Protein AF-A0A177EFK6-F1 (afdb_monomer_lite)

Radius of gyration: 23.45 Å; chains: 1; bounding box: 70×38×67 Å

Organism: NCBI:txid1805483

Structure (mmCIF, N/CA/C/O backbone):
data_AF-A0A177EFK6-F1
#
_entry.id   AF-A0A177EFK6-F1
#
loop_
_atom_site.group_PDB
_atom_site.id
_atom_site.type_symbol
_atom_site.label_atom_id
_atom_site.label_alt_id
_atom_site.label_comp_id
_atom_site.label_asym_id
_atom_site.label_entity_id
_atom_site.label_seq_id
_atom_site.pdbx_PDB_ins_code
_atom_site.Cartn_x
_atom_site.Cartn_y
_atom_site.Cartn_z
_atom_site.occupancy
_atom_site.B_iso_or_equiv
_atom_site.auth_seq_id
_atom_site.auth_comp_id
_atom_site.auth_asym_id
_atom_site.auth_atom_id
_atom_site.pdbx_PDB_model_num
ATOM 1 N N . ASP A 1 1 ? -13.897 -16.998 7.569 1.00 88.19 1 ASP A N 1
ATOM 2 C CA . ASP A 1 1 ? -15.107 -16.294 8.033 1.00 88.19 1 ASP A CA 1
ATOM 3 C C . ASP A 1 1 ? -14.886 -14.797 7.981 1.00 88.19 1 ASP A C 1
ATOM 5 O O . ASP A 1 1 ? -14.016 -14.296 8.686 1.00 88.19 1 ASP A O 1
ATOM 9 N N . THR A 1 2 ? -15.620 -14.110 7.111 1.00 96.88 2 THR A N 1
ATOM 10 C CA . THR A 1 2 ? -15.554 -12.651 6.955 1.00 96.88 2 THR A CA 1
ATOM 11 C C . THR A 1 2 ? -16.879 -12.061 7.411 1.00 96.88 2 THR A C 1
ATOM 13 O O . THR A 1 2 ? -17.933 -12.500 6.949 1.00 96.88 2 THR A O 1
ATOM 16 N N . LEU A 1 3 ? -16.826 -11.094 8.325 1.00 96.69 3 LEU A N 1
ATOM 17 C CA . LEU A 1 3 ? -17.977 -10.299 8.735 1.00 96.69 3 LEU A CA 1
ATOM 18 C C . LEU A 1 3 ? -17.932 -8.967 7.987 1.00 96.69 3 LEU A C 1
ATOM 20 O O . LEU A 1 3 ? -16.927 -8.271 8.050 1.00 96.69 3 LEU A O 1
ATOM 24 N N . ILE A 1 4 ? -19.017 -8.616 7.302 1.00 96.56 4 ILE A N 1
ATOM 25 C CA . ILE A 1 4 ? -19.117 -7.363 6.549 1.00 96.56 4 ILE A CA 1
ATOM 26 C C . ILE A 1 4 ? -20.216 -6.516 7.182 1.00 96.56 4 ILE A C 1
ATOM 28 O O . ILE A 1 4 ? -21.369 -6.951 7.263 1.00 96.56 4 ILE A O 1
ATOM 32 N N . ILE A 1 5 ? -19.867 -5.306 7.608 1.00 94.25 5 ILE A N 1
ATOM 33 C CA . ILE A 1 5 ? -20.805 -4.283 8.066 1.00 94.25 5 ILE A CA 1
ATOM 34 C C . ILE A 1 5 ? -20.783 -3.171 7.027 1.00 94.25 5 ILE A C 1
ATOM 36 O O . ILE A 1 5 ? -19.825 -2.410 6.932 1.00 94.25 5 ILE A O 1
ATOM 40 N N . ARG A 1 6 ? -21.855 -3.086 6.241 1.00 94.38 6 ARG A N 1
ATOM 41 C CA . ARG A 1 6 ? -21.966 -2.122 5.149 1.00 94.38 6 ARG A CA 1
ATOM 42 C C . ARG A 1 6 ? -23.264 -1.340 5.221 1.00 94.38 6 ARG A C 1
ATOM 44 O O . ARG A 1 6 ? -24.311 -1.915 5.529 1.00 94.38 6 ARG A O 1
ATOM 51 N N . SER A 1 7 ? -23.202 -0.066 4.857 1.00 91.56 7 SER A N 1
ATOM 52 C CA . SER A 1 7 ? -24.387 0.745 4.588 1.00 91.56 7 SER A CA 1
ATOM 53 C C . SER A 1 7 ? -24.563 0.968 3.087 1.00 91.56 7 SER A C 1
ATOM 55 O O . SER A 1 7 ? -23.593 1.090 2.346 1.00 91.56 7 SER A O 1
ATOM 57 N N . SER A 1 8 ? -25.810 1.034 2.620 1.00 88.12 8 SER A N 1
ATOM 58 C CA . SER A 1 8 ? -26.147 1.440 1.244 1.00 88.12 8 SER A CA 1
ATOM 59 C C . SER A 1 8 ? -26.638 2.890 1.168 1.00 88.12 8 SER A C 1
ATOM 61 O O . SER A 1 8 ? -27.290 3.276 0.199 1.00 88.12 8 SER A O 1
ATOM 63 N N . GLY A 1 9 ? -26.418 3.666 2.225 1.00 84.50 9 GLY A N 1
ATOM 64 C CA . GLY A 1 9 ? -26.916 5.024 2.377 1.00 84.50 9 GLY A CA 1
ATOM 65 C C . GLY A 1 9 ? -26.469 5.636 3.704 1.00 84.50 9 GLY A C 1
ATOM 66 O O . GLY A 1 9 ? -25.563 5.101 4.345 1.00 84.50 9 GLY A O 1
ATOM 67 N N . PRO A 1 10 ? -27.110 6.730 4.137 1.00 81.12 10 PRO A N 1
ATOM 68 C CA . PRO A 1 10 ? -26.752 7.380 5.387 1.00 81.12 10 PRO A CA 1
ATOM 69 C C . PRO A 1 10 ? -26.889 6.400 6.561 1.00 81.12 10 PRO A C 1
ATOM 71 O O . PRO A 1 10 ? -27.910 5.718 6.687 1.00 81.12 10 PRO A O 1
ATOM 74 N N . PHE A 1 11 ? -25.845 6.295 7.380 1.00 84.75 11 PHE 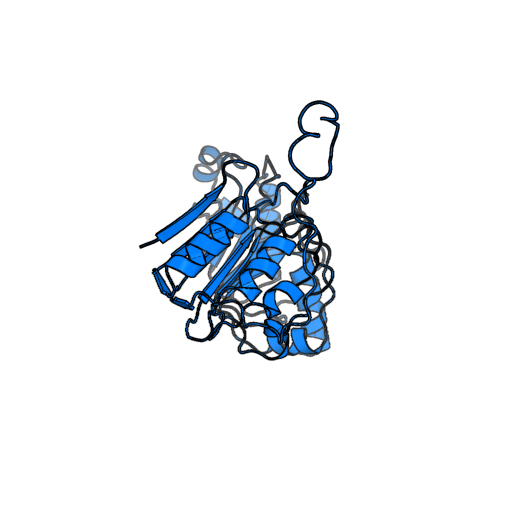A N 1
ATOM 75 C CA . PHE A 1 11 ? -25.724 5.274 8.414 1.00 84.75 11 PHE A CA 1
ATOM 76 C C . PHE A 1 11 ? -25.909 5.873 9.810 1.00 84.75 11 PHE A C 1
ATOM 78 O O . PHE A 1 11 ? -25.368 6.932 10.117 1.00 84.75 11 PHE A O 1
ATOM 85 N N . ASP A 1 12 ? -26.680 5.200 10.666 1.00 89.56 12 ASP A N 1
ATOM 86 C CA . ASP A 1 12 ? -26.865 5.614 12.057 1.00 89.56 12 ASP A CA 1
ATOM 87 C C . ASP A 1 12 ? -25.857 4.894 12.962 1.00 89.56 12 ASP A C 1
ATOM 89 O O . ASP A 1 12 ? -25.969 3.688 13.206 1.00 89.56 12 ASP A O 1
ATOM 93 N N . LEU A 1 13 ? -24.887 5.644 13.493 1.00 89.69 13 LEU A N 1
ATOM 94 C CA . LEU A 1 13 ? -23.865 5.125 14.407 1.00 89.69 13 LEU A CA 1
ATOM 95 C C . LEU A 1 13 ? -24.465 4.468 15.658 1.00 89.69 13 LEU A C 1
ATOM 97 O O . LEU A 1 13 ? -23.873 3.528 16.188 1.00 89.69 13 LEU A O 1
ATOM 101 N N . ALA A 1 14 ? -25.667 4.868 16.091 1.00 91.12 14 ALA A N 1
ATOM 102 C CA . ALA A 1 14 ? -26.346 4.226 17.218 1.00 91.12 14 ALA A CA 1
ATOM 103 C C . ALA A 1 14 ? -26.706 2.757 16.923 1.00 91.12 14 ALA A C 1
ATOM 105 O O . ALA A 1 14 ? -26.707 1.909 17.820 1.00 91.12 14 ALA A O 1
ATOM 106 N N . VAL A 1 15 ? -26.982 2.422 15.656 1.00 91.56 15 VAL A N 1
ATOM 107 C CA . VAL A 1 15 ? -27.241 1.038 15.236 1.00 91.56 15 VAL A CA 1
ATOM 108 C C . VAL A 1 15 ? -25.961 0.212 15.325 1.00 91.56 15 VAL A C 1
ATOM 110 O O . VAL A 1 15 ? -25.999 -0.911 15.837 1.00 91.56 15 VAL A O 1
ATOM 113 N N . LEU A 1 16 ? -24.823 0.762 14.893 1.00 91.75 16 LEU A N 1
ATOM 114 C CA . LEU A 1 16 ? -23.527 0.096 15.031 1.00 91.75 16 LEU A CA 1
ATOM 115 C C . LEU A 1 16 ? -23.138 -0.083 16.490 1.00 91.75 16 LEU A C 1
ATOM 117 O O . LEU A 1 16 ? -22.728 -1.172 16.871 1.00 91.75 16 LEU A O 1
ATOM 121 N N . GLU A 1 17 ? -23.337 0.939 17.318 1.00 92.62 17 GLU A N 1
ATOM 122 C CA . GLU A 1 17 ? -23.060 0.883 18.753 1.00 92.62 17 GLU A CA 1
ATOM 123 C C . GLU A 1 17 ? -23.827 -0.247 19.424 1.00 92.62 17 GLU A C 1
ATOM 125 O O . GLU A 1 17 ? -23.249 -1.073 20.132 1.00 92.62 17 GLU A O 1
ATOM 130 N N . LYS A 1 18 ? -25.135 -0.315 19.158 1.00 92.69 18 LYS A N 1
ATOM 131 C CA . LYS A 1 18 ? -26.000 -1.365 19.687 1.00 92.69 18 LYS A CA 1
ATOM 132 C C . LYS A 1 18 ? -25.565 -2.741 19.192 1.00 92.69 18 LYS A C 1
ATOM 134 O O . LYS A 1 18 ? -25.581 -3.696 19.965 1.00 92.69 18 LYS A O 1
ATOM 139 N N . THR A 1 19 ? -25.157 -2.832 17.929 1.00 91.75 19 THR A N 1
ATOM 140 C CA . THR A 1 19 ? -24.660 -4.070 17.321 1.00 91.75 19 THR A CA 1
ATOM 141 C C . THR A 1 19 ? -23.374 -4.528 18.011 1.00 91.75 19 THR A C 1
ATOM 143 O O . THR A 1 19 ? -23.353 -5.621 18.574 1.00 91.75 19 THR A O 1
ATOM 146 N N . LEU A 1 20 ? -22.347 -3.677 18.070 1.00 93.00 20 LEU A N 1
ATOM 147 C CA . LEU A 1 20 ? -21.064 -3.958 18.724 1.00 93.00 20 LEU A CA 1
ATOM 148 C C . LEU A 1 20 ? -21.251 -4.312 20.208 1.00 93.00 20 LEU A C 1
ATOM 150 O O . LEU A 1 20 ? -20.733 -5.324 20.677 1.00 93.00 20 LEU A O 1
ATOM 154 N N . SER A 1 21 ? -22.075 -3.544 20.923 1.00 91.69 21 SER A N 1
ATOM 155 C CA . SER A 1 21 ? -22.378 -3.789 22.339 1.00 91.69 21 SER A CA 1
ATOM 156 C C . SER A 1 21 ? -23.100 -5.119 22.568 1.00 91.69 21 SER A C 1
ATOM 158 O O . SER A 1 21 ? -22.911 -5.746 23.606 1.00 91.69 21 SER A O 1
ATOM 160 N N . SER A 1 22 ? -23.931 -5.565 21.618 1.00 92.75 22 SER A N 1
ATOM 161 C CA . SER A 1 22 ? -24.670 -6.828 21.743 1.00 92.75 22 SER A CA 1
ATOM 162 C C . SER A 1 22 ? -23.803 -8.071 21.544 1.00 92.75 22 SER A C 1
ATOM 164 O O . SER A 1 22 ? -24.099 -9.109 22.133 1.00 92.75 22 SER A O 1
ATOM 166 N N . PHE A 1 23 ? -22.734 -7.974 20.745 1.00 92.38 23 PHE A N 1
ATOM 167 C CA . PHE A 1 23 ? -21.812 -9.090 20.539 1.00 92.38 23 PHE A CA 1
ATOM 168 C C . PHE A 1 23 ? -20.874 -9.283 21.728 1.00 92.38 23 PHE A C 1
ATOM 170 O O . PHE A 1 23 ? -20.571 -10.421 22.083 1.00 92.38 23 PHE A O 1
ATOM 177 N N . GLY A 1 24 ? -20.405 -8.189 22.335 1.00 92.25 24 GLY A N 1
ATOM 178 C CA . GLY A 1 24 ? -19.379 -8.203 23.381 1.00 92.25 24 GLY A CA 1
ATOM 179 C C . GLY A 1 24 ? -17.997 -8.591 22.844 1.00 92.25 24 GLY A C 1
ATOM 180 O O . GLY A 1 24 ? -17.050 -7.821 22.967 1.00 92.25 24 GLY A O 1
ATOM 181 N N . THR A 1 25 ? -17.886 -9.751 22.192 1.00 96.69 25 THR A N 1
ATOM 182 C CA . THR A 1 25 ? -16.684 -10.213 21.492 1.00 96.69 25 THR A CA 1
ATOM 183 C C . THR A 1 25 ? -17.038 -10.723 20.100 1.00 96.69 25 THR A C 1
ATOM 185 O O . THR A 1 25 ? -17.878 -11.609 19.944 1.00 96.69 25 THR A O 1
ATOM 188 N N . ILE A 1 26 ? -16.349 -10.212 19.083 1.00 96.69 26 ILE A N 1
ATOM 189 C CA . ILE A 1 26 ? -16.454 -10.693 17.704 1.00 96.69 26 ILE A CA 1
ATOM 190 C C . ILE A 1 26 ? -15.205 -11.511 17.390 1.00 96.69 26 ILE A C 1
ATOM 192 O O . ILE A 1 26 ? -14.092 -10.998 17.450 1.00 96.69 26 ILE A O 1
ATOM 196 N N . ASN A 1 27 ? -15.398 -12.781 17.032 1.00 97.50 27 ASN A N 1
ATOM 197 C CA . ASN A 1 27 ? -14.335 -13.662 16.551 1.00 97.50 27 ASN A CA 1
ATOM 198 C C . ASN A 1 27 ? -14.554 -13.911 15.058 1.00 97.50 27 ASN A C 1
ATOM 200 O O . ASN A 1 27 ? -15.514 -14.583 14.681 1.00 97.50 27 ASN A O 1
ATOM 204 N N . ALA A 1 28 ? -13.683 -13.369 14.212 1.00 97.31 28 ALA A N 1
ATOM 205 C CA . ALA A 1 28 ? -13.757 -13.546 12.764 1.00 97.31 28 ALA A CA 1
ATOM 206 C C . ALA A 1 28 ? -12.351 -13.599 12.159 1.00 97.31 28 ALA A C 1
ATOM 208 O O . ALA A 1 28 ? -11.374 -13.190 12.774 1.00 97.31 28 ALA A O 1
ATOM 209 N N . TYR A 1 29 ? -12.219 -14.104 10.933 1.00 97.94 29 TYR A N 1
ATOM 210 C CA . TYR A 1 29 ? -10.945 -13.979 10.224 1.00 97.94 29 TYR A CA 1
ATOM 211 C C . TYR A 1 29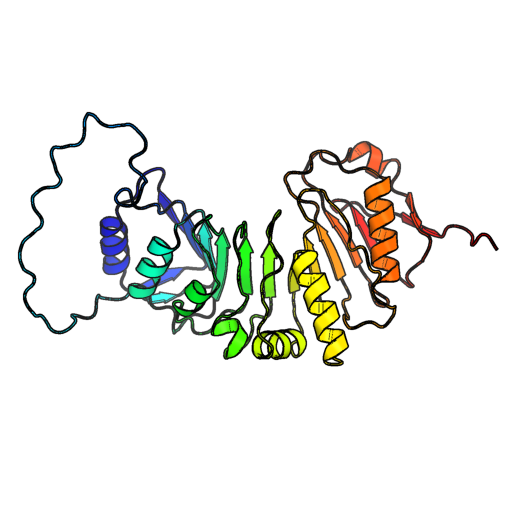 ? -10.744 -12.539 9.739 1.00 97.94 29 TYR A C 1
ATOM 213 O O . TYR A 1 29 ? -9.678 -11.963 9.959 1.00 97.94 29 TYR A O 1
ATOM 221 N N . ALA A 1 30 ? -11.778 -11.964 9.126 1.00 98.12 30 ALA A N 1
ATOM 222 C CA . ALA A 1 30 ? -11.778 -10.602 8.609 1.00 98.12 30 ALA A CA 1
ATOM 223 C C . ALA A 1 30 ? -13.041 -9.847 9.044 1.00 98.12 30 ALA A C 1
ATOM 225 O O . ALA A 1 30 ? -14.117 -10.447 9.145 1.00 98.12 30 ALA A O 1
ATOM 226 N N . LEU A 1 31 ? -12.891 -8.548 9.286 1.00 97.75 31 LEU A N 1
ATOM 227 C CA . LEU A 1 31 ? -13.974 -7.594 9.484 1.00 97.75 31 LEU A CA 1
ATOM 228 C C . LEU A 1 31 ? -13.827 -6.469 8.461 1.00 97.75 31 LEU A C 1
ATOM 230 O O . LEU A 1 31 ? -12.824 -5.758 8.478 1.00 97.75 31 LEU A O 1
ATOM 234 N N . ASP A 1 32 ? -14.846 -6.301 7.626 1.00 97.88 32 ASP A N 1
ATOM 235 C CA . ASP A 1 32 ? -14.904 -5.249 6.619 1.00 97.88 32 ASP A CA 1
ATOM 236 C C . ASP A 1 32 ? -15.988 -4.238 7.005 1.00 97.88 32 ASP A C 1
ATOM 238 O O . ASP A 1 32 ? -17.141 -4.602 7.259 1.00 97.88 32 ASP A O 1
ATOM 242 N N . LEU A 1 33 ? -15.603 -2.967 7.080 1.00 96.31 33 LEU A N 1
ATOM 243 C CA . LEU A 1 33 ? -16.468 -1.835 7.388 1.00 96.31 33 LEU A CA 1
ATOM 244 C C . LEU A 1 33 ? -16.581 -0.961 6.143 1.00 96.31 33 LEU A C 1
ATOM 246 O O . LEU A 1 33 ? -15.582 -0.399 5.704 1.00 96.31 33 LEU A O 1
ATOM 250 N N . GLU A 1 34 ? -17.775 -0.846 5.568 1.00 95.50 34 GLU A N 1
ATOM 251 C CA . GLU A 1 34 ? -17.970 -0.177 4.278 1.00 95.50 34 GLU A CA 1
ATOM 252 C C . GLU A 1 34 ? -19.037 0.925 4.346 1.00 95.50 34 GLU A C 1
ATOM 254 O O . GLU A 1 34 ? -20.166 0.690 4.794 1.00 95.50 34 GLU A O 1
ATOM 259 N N . ASN A 1 35 ? -18.715 2.100 3.795 1.00 91.12 35 ASN A N 1
ATOM 260 C CA . ASN A 1 35 ? -19.655 3.207 3.570 1.00 91.12 35 ASN A CA 1
ATOM 261 C C . ASN A 1 35 ? -20.370 3.685 4.850 1.00 91.12 35 ASN A C 1
ATOM 263 O O . ASN A 1 35 ? -21.580 3.923 4.846 1.00 91.12 35 ASN A O 1
ATOM 267 N N . LEU A 1 36 ? -19.651 3.800 5.971 1.00 88.19 36 LEU A N 1
ATOM 268 C CA . LEU A 1 36 ? -20.226 4.190 7.267 1.00 88.19 36 LEU A CA 1
ATOM 269 C C . LEU A 1 36 ? -20.256 5.720 7.452 1.00 88.19 36 LEU A C 1
ATOM 271 O O . LEU A 1 36 ? -19.750 6.262 8.437 1.00 88.19 36 LEU A O 1
ATOM 275 N N . GLU A 1 37 ? -20.840 6.431 6.488 1.00 83.62 37 GLU A N 1
ATOM 276 C CA . GLU A 1 37 ? -21.029 7.883 6.562 1.00 83.62 37 GLU A CA 1
ATOM 277 C C . GLU A 1 37 ? -22.207 8.247 7.482 1.00 83.62 37 GLU A C 1
ATOM 279 O O . GLU A 1 37 ? -23.354 7.856 7.233 1.00 83.62 37 GLU A O 1
ATOM 284 N N . ASP A 1 38 ? -21.935 9.029 8.533 1.00 76.75 38 ASP A N 1
ATOM 285 C CA . ASP A 1 38 ? -22.977 9.549 9.423 1.00 76.75 38 ASP A CA 1
ATOM 286 C C . ASP A 1 38 ? -23.793 10.645 8.718 1.00 76.75 38 ASP A C 1
ATOM 288 O O . ASP A 1 38 ? -23.280 11.692 8.306 1.00 76.75 38 ASP A O 1
ATOM 292 N N . TYR A 1 39 ? -25.105 10.425 8.633 1.00 73.38 39 TYR A N 1
ATOM 293 C CA . TYR A 1 39 ? -26.067 11.359 8.051 1.00 73.38 39 TYR A CA 1
ATOM 294 C C . TYR A 1 39 ? -26.068 12.737 8.723 1.00 73.38 39 TYR A C 1
ATOM 296 O O . TYR A 1 39 ? -26.435 13.727 8.087 1.00 73.38 39 TYR A O 1
ATOM 304 N N . LYS A 1 40 ? -25.678 12.823 10.002 1.00 71.50 40 LYS A N 1
ATOM 305 C CA . LYS A 1 40 ? -25.633 14.091 10.747 1.00 71.50 40 LYS A CA 1
ATOM 306 C C . LYS A 1 40 ? -24.514 15.010 10.267 1.00 71.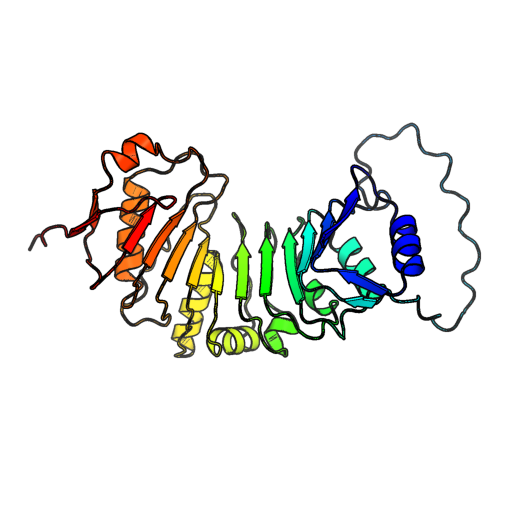50 40 LYS A C 1
ATOM 308 O O . LYS A 1 40 ? -24.669 16.230 10.336 1.00 71.50 40 LYS A O 1
ATOM 313 N N . ASN A 1 41 ? -23.435 14.424 9.752 1.00 62.59 41 ASN A N 1
ATOM 314 C CA . ASN A 1 41 ? -22.234 15.136 9.323 1.00 62.59 41 ASN A CA 1
ATOM 315 C C . ASN A 1 41 ? -22.199 15.403 7.815 1.00 62.59 41 ASN A C 1
ATOM 317 O O . ASN A 1 41 ? -21.308 16.113 7.346 1.00 62.59 41 ASN A O 1
ATOM 321 N N . MET A 1 42 ? -23.174 14.902 7.046 1.00 57.84 42 MET A N 1
ATOM 322 C CA . MET A 1 42 ? -23.278 15.253 5.632 1.00 57.84 42 MET A CA 1
ATOM 323 C C . MET A 1 42 ? -23.469 16.771 5.479 1.00 57.84 42 MET A C 1
ATOM 325 O O . MET A 1 42 ? -24.396 17.344 6.071 1.00 57.84 42 MET A O 1
ATOM 329 N N . PRO A 1 43 ? -22.641 17.450 4.658 1.00 57.12 43 PRO A N 1
ATOM 330 C CA . PRO A 1 43 ? -22.886 18.833 4.290 1.00 57.12 43 PRO A CA 1
ATOM 331 C C . PRO A 1 43 ? -24.310 18.919 3.749 1.00 57.12 43 PRO A C 1
ATOM 333 O O . PRO A 1 43 ? -24.660 18.190 2.822 1.00 57.12 43 PRO A O 1
ATOM 336 N N . LYS A 1 44 ? -25.147 19.784 4.334 1.00 58.50 44 LYS A N 1
ATOM 337 C CA . LYS A 1 44 ? -26.529 20.017 3.887 1.00 58.50 44 LYS A CA 1
ATOM 338 C C . LYS A 1 44 ? -26.518 20.681 2.505 1.00 58.50 44 LYS A C 1
ATOM 340 O O . LYS A 1 44 ? -26.842 21.858 2.368 1.00 58.50 44 LYS A O 1
ATOM 345 N N . GLN A 1 45 ? -26.106 19.958 1.469 1.00 46.62 45 GLN A N 1
ATOM 346 C CA . GLN A 1 45 ? -26.165 20.418 0.095 1.00 46.62 45 GLN A CA 1
ATOM 347 C C . GLN A 1 45 ? -27.629 20.367 -0.352 1.00 46.62 45 GLN A C 1
ATOM 349 O O . GLN A 1 45 ? -28.172 19.329 -0.711 1.00 46.62 45 GLN A O 1
ATOM 354 N N . GLY A 1 46 ? -28.297 21.517 -0.281 1.00 42.00 46 GLY A N 1
ATOM 355 C CA . GLY A 1 46 ? -29.366 21.895 -1.208 1.00 42.00 46 GLY A CA 1
ATOM 356 C C . GLY A 1 46 ? -30.740 21.224 -1.101 1.00 42.00 46 GLY A C 1
ATOM 357 O O . GLY A 1 46 ? -31.691 21.812 -1.603 1.00 42.00 46 GLY A O 1
ATOM 358 N N . PHE A 1 47 ? -30.929 20.093 -0.416 1.00 41.88 47 PHE A N 1
ATOM 359 C CA . PHE A 1 47 ? -32.274 19.534 -0.173 1.00 41.88 47 PHE A CA 1
ATOM 360 C C . PHE A 1 47 ? -32.940 20.164 1.063 1.00 41.88 47 PHE A C 1
ATOM 362 O O . PHE A 1 47 ? -33.382 19.498 1.999 1.00 41.88 47 PHE A O 1
ATOM 369 N N . GLY A 1 48 ? -33.008 21.496 1.074 1.00 42.56 48 GLY A N 1
ATOM 370 C CA . GLY A 1 48 ? -33.816 22.241 2.031 1.00 42.56 48 GLY A CA 1
ATOM 371 C C . GLY A 1 48 ? -35.295 22.073 1.697 1.00 42.56 48 GLY A C 1
ATOM 372 O O . GLY A 1 48 ? -35.787 22.711 0.773 1.00 42.56 48 GLY A O 1
ATOM 373 N N . GLY A 1 49 ? -36.021 21.226 2.432 1.00 40.75 49 GLY A N 1
ATOM 374 C CA . GLY A 1 49 ? -37.477 21.207 2.285 1.00 40.75 49 GLY A CA 1
ATOM 375 C C . GLY A 1 49 ? -38.281 20.289 3.198 1.00 40.75 49 GLY A C 1
ATOM 376 O O . GLY A 1 49 ? -39.290 20.742 3.723 1.00 40.75 49 GLY A O 1
ATOM 377 N N . LEU A 1 50 ? -37.891 19.024 3.400 1.00 42.41 50 LEU A N 1
ATOM 378 C CA . LEU A 1 50 ? -38.878 18.027 3.869 1.00 42.41 50 LEU A CA 1
ATOM 379 C C . LEU A 1 50 ? -38.567 17.275 5.170 1.00 42.41 50 LEU A C 1
ATOM 381 O O . LEU A 1 50 ? -39.450 16.588 5.671 1.00 42.41 50 LEU A O 1
ATOM 385 N N . TYR A 1 51 ? -37.398 17.457 5.791 1.00 44.47 51 TYR A N 1
ATOM 386 C CA . TYR A 1 51 ? -37.033 16.718 7.015 1.00 44.47 51 TYR A CA 1
ATOM 387 C C . TYR A 1 51 ? -36.754 17.620 8.227 1.00 44.47 51 TYR A C 1
ATOM 389 O O . TYR A 1 51 ? -35.850 17.366 9.016 1.00 44.47 51 TYR A O 1
ATOM 397 N N . ARG A 1 52 ? -37.540 18.692 8.404 1.00 42.03 52 ARG A N 1
ATOM 398 C CA . ARG A 1 52 ? -37.435 19.623 9.549 1.00 42.03 52 ARG A CA 1
ATOM 399 C C . ARG A 1 52 ? -38.413 19.295 10.692 1.00 42.03 52 ARG A C 1
ATOM 401 O O . ARG A 1 52 ? -38.985 20.208 11.274 1.00 42.03 52 ARG A O 1
ATOM 408 N N . GLY A 1 53 ? -38.665 18.011 10.962 1.00 41.94 53 GLY A N 1
ATOM 409 C CA . GLY A 1 53 ? -39.765 17.599 11.850 1.00 41.94 53 GLY A CA 1
ATOM 410 C C . GLY A 1 53 ? -39.451 16.606 12.971 1.00 41.94 53 GLY A C 1
ATOM 411 O O . GLY A 1 53 ? -40.359 16.320 13.739 1.00 41.94 53 GLY A O 1
ATOM 412 N N . LEU A 1 54 ? -38.235 16.053 13.082 1.00 44.06 54 LEU A N 1
ATOM 413 C CA . LEU A 1 54 ? -37.969 14.948 14.029 1.00 44.06 54 LEU A CA 1
ATOM 414 C C . LEU A 1 54 ? -36.673 15.079 14.849 1.00 44.06 54 LEU A C 1
ATOM 416 O O . LEU A 1 54 ? -36.228 14.097 15.430 1.00 44.06 54 LEU A O 1
ATOM 420 N N . SER A 1 55 ? -36.066 16.268 14.931 1.00 42.66 55 SER A N 1
ATOM 421 C CA . SER A 1 55 ? -34.756 16.447 15.585 1.00 42.66 55 SER A CA 1
ATOM 422 C C . SER A 1 55 ? -34.749 17.505 16.698 1.00 42.66 55 SER A C 1
ATOM 424 O O . SER A 1 55 ? -33.771 18.230 16.812 1.00 42.66 55 SER A O 1
ATOM 426 N N . ASP A 1 56 ? -35.813 17.591 17.506 1.00 36.56 56 ASP A N 1
ATOM 427 C CA . ASP A 1 56 ? -35.925 18.560 18.621 1.00 36.56 56 ASP A CA 1
ATOM 428 C C . ASP A 1 56 ? -36.232 17.896 19.989 1.00 36.56 56 ASP A C 1
ATOM 430 O O . ASP A 1 56 ? -36.880 18.496 20.841 1.00 36.56 56 ASP A O 1
ATOM 434 N N . SER A 1 57 ? -35.810 16.648 20.251 1.00 41.34 57 SER A N 1
ATOM 435 C CA . SER A 1 57 ? -36.148 15.998 21.539 1.00 41.34 57 SER A CA 1
ATOM 436 C C . SER A 1 57 ? -35.062 15.139 22.197 1.00 41.34 57 SER A C 1
ATOM 438 O O . SER A 1 57 ? -35.390 14.116 22.795 1.00 41.34 57 SER A O 1
ATOM 440 N N . PHE A 1 58 ? -33.790 15.535 22.126 1.00 43.41 58 PHE A N 1
ATOM 441 C CA . PHE A 1 58 ? -32.729 14.921 22.943 1.00 43.41 58 PHE A CA 1
ATOM 442 C C . PHE A 1 58 ? -31.758 15.959 23.531 1.00 43.41 58 PHE A C 1
ATOM 444 O O . PHE A 1 58 ? -30.561 15.727 23.595 1.00 43.41 58 PHE A O 1
ATOM 451 N N . ASP A 1 59 ? -32.289 17.085 24.013 1.00 46.53 59 ASP A N 1
ATOM 452 C CA . ASP A 1 59 ? -31.589 17.953 24.968 1.00 46.53 59 ASP A CA 1
ATOM 453 C C . ASP A 1 59 ? -32.191 17.720 26.358 1.00 46.53 59 ASP A C 1
ATOM 455 O O . ASP A 1 59 ? -33.103 18.427 26.789 1.00 46.53 59 ASP A O 1
ATOM 459 N N . ALA A 1 60 ? -31.739 16.675 27.054 1.00 44.38 60 ALA A N 1
ATOM 460 C CA . ALA A 1 60 ? -32.053 16.504 28.468 1.00 44.38 60 ALA A CA 1
ATOM 461 C C . ALA A 1 60 ? -30.988 15.663 29.190 1.00 44.38 60 ALA A C 1
ATOM 463 O O . ALA A 1 60 ? -30.835 14.476 28.914 1.00 44.38 60 ALA A O 1
ATOM 464 N N . LEU A 1 61 ? -30.359 16.311 30.178 1.00 43.88 61 LEU A N 1
ATOM 465 C CA . LEU A 1 61 ? -29.430 15.812 31.201 1.00 43.88 61 LEU A CA 1
ATOM 466 C C . LEU A 1 61 ? -27.958 15.621 30.794 1.00 43.88 61 LEU A C 1
ATOM 468 O O . LEU A 1 61 ? -27.439 14.509 30.744 1.00 43.88 61 LEU A O 1
ATOM 472 N N . GLU A 1 62 ? -27.242 16.745 30.691 1.00 44.84 62 GLU A N 1
ATOM 473 C CA . GLU A 1 62 ? -25.868 16.828 31.207 1.00 44.84 62 GLU A CA 1
ATOM 474 C C . GLU A 1 62 ? -25.916 16.721 32.740 1.00 44.84 62 GLU A C 1
ATOM 476 O O . GLU A 1 62 ? -25.913 17.718 33.460 1.00 44.84 62 GLU A O 1
ATOM 481 N N . ASP A 1 63 ? -26.028 15.493 33.242 1.00 44.47 63 ASP A N 1
ATOM 482 C CA . ASP A 1 63 ? -25.770 15.192 34.645 1.00 44.47 63 ASP A CA 1
ATOM 483 C C . ASP A 1 63 ? -24.322 14.705 34.758 1.00 44.47 63 ASP A C 1
ATOM 485 O O . ASP A 1 63 ? -23.890 13.796 34.045 1.00 44.47 63 ASP A O 1
ATOM 489 N N . THR A 1 64 ? -23.562 15.354 35.635 1.00 50.84 64 THR A N 1
ATOM 490 C CA . THR A 1 64 ? -22.165 15.073 35.990 1.00 50.84 64 THR A CA 1
ATOM 491 C C . THR A 1 64 ? -21.989 13.633 36.487 1.00 50.84 64 THR A C 1
ATOM 493 O O . THR A 1 64 ? -21.944 13.367 37.687 1.00 50.84 64 THR A O 1
ATOM 496 N N . LEU A 1 65 ? -21.883 12.687 35.558 1.00 44.50 65 LEU A N 1
ATOM 497 C CA . LEU A 1 65 ? -21.543 11.297 35.817 1.00 44.50 65 LEU A CA 1
ATOM 498 C C . LEU A 1 65 ? -20.058 11.099 35.515 1.00 44.50 65 LEU A C 1
ATOM 500 O O . LEU A 1 65 ? -19.564 11.428 34.438 1.00 44.50 65 LEU A O 1
ATOM 504 N N . THR A 1 66 ? -19.346 10.545 36.497 1.00 52.06 66 THR A N 1
ATOM 505 C CA . THR A 1 66 ? -18.058 9.862 36.308 1.00 52.06 66 THR A CA 1
ATOM 506 C C . THR A 1 66 ? -18.059 9.125 34.972 1.00 52.06 66 THR A C 1
ATOM 508 O O . THR A 1 66 ? -19.061 8.456 34.722 1.00 52.06 66 THR A O 1
ATOM 511 N N . PRO A 1 67 ? -17.000 9.209 34.141 1.00 52.12 67 PRO A N 1
ATOM 512 C CA . PRO A 1 67 ? -17.015 8.675 32.784 1.00 52.12 67 PRO A CA 1
ATOM 513 C C . PRO A 1 67 ? -17.354 7.188 32.834 1.00 52.12 67 PRO A C 1
ATOM 515 O O . PRO A 1 67 ? -16.512 6.345 33.153 1.00 52.12 67 PRO A O 1
ATOM 518 N N . THR A 1 68 ? -18.627 6.880 32.593 1.00 58.00 68 THR A N 1
ATOM 519 C CA . THR A 1 68 ? -19.132 5.522 32.501 1.00 58.00 68 THR A CA 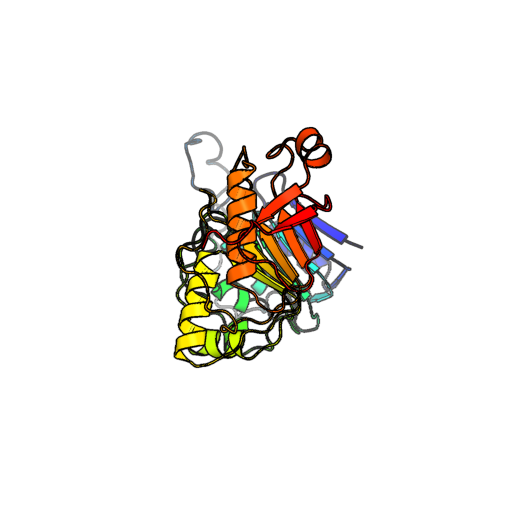1
ATOM 520 C C . THR A 1 68 ? -18.398 4.947 31.310 1.00 58.00 68 THR A C 1
ATOM 522 O O . THR A 1 68 ? -18.628 5.394 30.191 1.00 58.00 68 THR A O 1
ATOM 525 N N . ARG A 1 69 ? -17.425 4.058 31.552 1.00 68.19 69 ARG A N 1
ATOM 526 C CA . ARG A 1 69 ? -16.656 3.432 30.474 1.00 68.19 69 ARG A CA 1
ATOM 527 C C . ARG A 1 69 ? -17.658 2.812 29.512 1.00 68.19 69 ARG A C 1
ATOM 529 O O . ARG A 1 69 ? -18.319 1.840 29.878 1.00 68.19 69 ARG A O 1
ATOM 536 N N . THR A 1 70 ? -17.791 3.400 28.327 1.00 77.31 70 THR A N 1
ATOM 537 C CA . THR A 1 70 ? -18.613 2.846 27.258 1.00 77.31 70 THR A CA 1
ATOM 538 C C . THR A 1 70 ? -18.144 1.408 27.046 1.00 77.31 70 THR A C 1
ATOM 540 O O . THR A 1 70 ? -16.931 1.191 26.936 1.00 77.31 70 THR A O 1
ATOM 543 N N . PRO A 1 71 ? -19.043 0.412 27.097 1.00 81.75 71 PRO A N 1
ATOM 544 C CA . PRO A 1 71 ? -18.643 -0.975 26.929 1.00 81.75 71 PRO A CA 1
ATOM 545 C C . PRO A 1 71 ? -17.935 -1.125 25.580 1.00 81.75 71 PRO A C 1
ATOM 547 O O . PRO A 1 71 ? -18.485 -0.755 24.544 1.00 81.75 71 PRO A O 1
ATOM 550 N N . LYS A 1 72 ? -16.699 -1.632 25.609 1.00 93.81 72 LYS A N 1
ATOM 551 C CA . LYS A 1 72 ? -15.915 -1.893 24.402 1.00 93.81 72 LYS A CA 1
ATOM 552 C C . LYS A 1 72 ? -16.225 -3.285 23.865 1.00 93.81 72 LYS A C 1
ATOM 554 O O . LYS A 1 72 ? -16.282 -4.248 24.628 1.00 93.81 72 LYS A O 1
ATOM 559 N N . CYS A 1 73 ? -16.392 -3.387 22.554 1.00 96.25 73 CYS A N 1
ATOM 560 C CA . CYS A 1 73 ? -16.464 -4.655 21.846 1.00 96.25 73 CYS A CA 1
ATOM 561 C C . CYS A 1 73 ? -15.047 -5.176 21.592 1.00 96.25 73 CYS A C 1
ATOM 563 O O . CYS A 1 73 ? -14.259 -4.521 20.913 1.00 96.25 73 CYS A O 1
ATOM 565 N N . ILE A 1 74 ? -14.734 -6.369 22.089 1.00 97.44 74 ILE A N 1
ATOM 566 C CA . ILE A 1 74 ? -13.449 -7.023 21.827 1.00 97.44 74 ILE A CA 1
ATOM 567 C C . ILE A 1 74 ? -13.476 -7.590 20.407 1.00 97.44 74 ILE A C 1
ATOM 569 O O . ILE A 1 74 ? -14.354 -8.382 20.058 1.00 97.44 74 ILE A O 1
ATOM 573 N N . LEU A 1 75 ? -12.520 -7.186 19.578 1.00 97.69 75 LEU A N 1
ATOM 574 C CA . LEU A 1 75 ? -12.373 -7.662 18.211 1.00 97.69 75 LEU A CA 1
ATOM 575 C C . LEU A 1 75 ? -11.197 -8.635 18.128 1.00 97.69 75 LEU A C 1
ATOM 577 O O . LEU A 1 75 ? -10.035 -8.235 18.172 1.00 97.69 75 LEU A O 1
ATOM 581 N N . ASN A 1 76 ? -11.506 -9.918 17.951 1.00 97.62 76 ASN A N 1
ATOM 582 C CA . ASN A 1 76 ? -10.537 -10.960 17.635 1.00 97.62 76 ASN A CA 1
ATOM 583 C C . ASN A 1 76 ? -10.558 -11.243 16.132 1.00 97.62 76 ASN A C 1
ATOM 585 O O . ASN A 1 76 ? -11.272 -12.134 15.659 1.00 97.62 76 ASN A O 1
ATOM 589 N N . VAL A 1 77 ? -9.825 -10.417 15.381 1.00 97.94 77 VAL A N 1
ATOM 590 C CA . VAL A 1 77 ? -9.769 -10.451 13.914 1.00 97.94 77 VAL A CA 1
ATOM 591 C C . VAL A 1 77 ? -8.332 -10.442 13.416 1.00 97.94 77 VAL A C 1
ATOM 593 O O . VAL A 1 77 ? -7.449 -9.891 14.063 1.00 97.94 77 VAL A O 1
ATOM 596 N N . LYS A 1 78 ? -8.086 -11.047 12.247 1.00 98.06 78 LYS A N 1
ATOM 597 C CA . LYS A 1 78 ? -6.768 -11.002 11.588 1.00 98.06 78 LYS A CA 1
ATOM 598 C C . LYS A 1 78 ? -6.667 -9.898 10.546 1.00 98.06 78 LYS A C 1
ATOM 600 O O . LYS A 1 78 ? -5.565 -9.433 10.271 1.00 98.06 78 LYS A O 1
ATOM 605 N N . VAL A 1 79 ? -7.788 -9.521 9.941 1.00 98.31 79 VAL A N 1
ATOM 606 C CA . VAL A 1 79 ? -7.866 -8.477 8.916 1.00 98.31 79 VAL A CA 1
ATOM 607 C C . VAL A 1 79 ? -8.970 -7.504 9.301 1.00 98.31 79 VAL A C 1
ATOM 609 O O . VAL A 1 79 ? -10.087 -7.930 9.591 1.00 98.31 79 VAL A O 1
ATOM 612 N N . LEU A 1 80 ? -8.643 -6.218 9.313 1.00 98.31 80 LEU A N 1
ATOM 613 C CA . LEU A 1 80 ? -9.592 -5.128 9.465 1.00 98.31 80 LEU A CA 1
ATOM 614 C C . LEU A 1 80 ? -9.498 -4.246 8.222 1.00 98.31 80 LEU A C 1
ATOM 616 O O . LEU A 1 80 ? -8.465 -3.614 7.991 1.00 98.31 80 LEU A O 1
ATOM 620 N N . THR A 1 81 ? -10.572 -4.220 7.441 1.00 98.31 81 THR A N 1
ATOM 621 C CA . THR A 1 81 ? -10.699 -3.368 6.258 1.00 98.31 81 THR A CA 1
ATOM 622 C C . THR A 1 81 ? -11.693 -2.264 6.544 1.00 98.31 81 THR A C 1
ATOM 624 O O . THR A 1 81 ? -12.812 -2.526 6.982 1.00 98.31 81 THR A O 1
ATOM 627 N N . ILE A 1 82 ? -11.307 -1.027 6.269 1.00 97.56 82 ILE A N 1
ATOM 628 C CA . ILE A 1 82 ? -12.181 0.135 6.372 1.00 97.56 82 ILE A CA 1
ATOM 629 C C . ILE A 1 82 ? -12.253 0.777 4.993 1.00 97.56 82 ILE A C 1
ATOM 631 O O . ILE A 1 82 ? -11.247 1.234 4.461 1.00 97.56 82 ILE A O 1
ATOM 635 N N . TYR A 1 83 ? -13.442 0.797 4.406 1.00 96.00 83 TYR A N 1
ATOM 636 C CA . TYR A 1 83 ? -13.685 1.284 3.057 1.00 96.00 83 TYR A CA 1
ATOM 637 C C . TYR A 1 83 ? -14.654 2.465 3.070 1.00 96.00 83 TYR A C 1
ATOM 639 O O . TYR A 1 83 ? -15.722 2.376 3.684 1.00 96.00 83 TYR A O 1
ATOM 647 N N . ALA A 1 84 ? -14.291 3.555 2.380 1.00 91.31 84 ALA A N 1
ATOM 648 C CA . ALA A 1 84 ? -15.131 4.745 2.197 1.00 91.31 84 ALA A CA 1
ATOM 649 C C . ALA A 1 84 ? -15.827 5.184 3.501 1.00 91.31 84 ALA A C 1
ATOM 651 O O . ALA A 1 84 ? -17.049 5.298 3.579 1.00 91.31 84 ALA A O 1
ATOM 652 N N . THR A 1 85 ? -15.043 5.319 4.572 1.00 92.56 85 THR A N 1
ATOM 653 C CA . THR A 1 85 ? -15.545 5.669 5.903 1.00 92.56 85 THR A CA 1
ATOM 654 C C . THR A 1 85 ? -14.850 6.947 6.381 1.00 92.56 85 THR A C 1
ATOM 656 O O . THR A 1 85 ? -13.617 6.966 6.399 1.00 92.56 85 THR A O 1
ATOM 659 N N . PRO A 1 86 ? -15.601 7.997 6.776 1.00 92.75 86 PRO A N 1
ATOM 660 C CA . PRO A 1 86 ? -15.017 9.261 7.220 1.00 92.75 86 PRO A CA 1
ATOM 661 C C . PRO A 1 86 ? -14.108 9.080 8.429 1.00 92.75 86 PRO A C 1
ATOM 663 O O . PRO A 1 86 ? -14.371 8.228 9.285 1.00 92.75 86 PRO A O 1
ATOM 666 N N . LYS A 1 87 ? -13.100 9.947 8.566 1.00 93.56 87 LYS A N 1
ATOM 667 C CA . LYS A 1 87 ? -12.161 9.920 9.700 1.00 93.56 87 LYS A CA 1
ATOM 668 C C . LYS A 1 87 ? -12.888 9.912 11.044 1.00 93.56 87 LYS A C 1
ATOM 670 O O . LYS A 1 87 ? -12.575 9.103 11.910 1.00 93.56 87 LYS A O 1
ATOM 675 N N . THR A 1 88 ? -13.908 10.756 11.182 1.00 93.19 88 THR A N 1
ATOM 676 C CA . THR A 1 88 ? -14.708 10.868 12.414 1.00 93.19 88 THR A CA 1
ATOM 677 C C . THR A 1 88 ? -15.398 9.557 12.805 1.00 93.19 88 THR A C 1
ATOM 679 O O . THR A 1 88 ? -15.464 9.228 13.988 1.00 93.19 88 THR A O 1
ATOM 682 N N . THR A 1 89 ? -15.864 8.763 11.836 1.00 94.38 89 THR A N 1
ATOM 683 C CA . THR A 1 89 ? -16.440 7.436 12.103 1.00 94.38 89 THR A CA 1
ATOM 684 C C . THR A 1 89 ? -15.362 6.431 12.522 1.00 94.38 89 THR A C 1
ATOM 686 O O . THR A 1 89 ? -15.615 5.584 13.380 1.00 94.38 89 THR A O 1
ATOM 689 N N . ILE A 1 90 ? -14.157 6.519 11.949 1.00 95.69 90 ILE A N 1
ATOM 690 C CA . ILE A 1 90 ? -13.018 5.675 12.344 1.00 95.69 90 ILE A CA 1
ATOM 691 C C . ILE A 1 90 ? -12.615 5.973 13.794 1.00 95.69 90 ILE A C 1
ATOM 693 O O . ILE A 1 90 ? -12.479 5.047 14.591 1.00 95.69 90 ILE A O 1
ATOM 697 N N . GLU A 1 91 ? -12.490 7.248 14.161 1.00 95.31 91 GLU A N 1
ATOM 698 C CA . GLU A 1 91 ? -12.186 7.677 15.535 1.00 95.31 91 GLU A CA 1
ATOM 699 C C . GLU A 1 91 ? -13.274 7.213 16.515 1.00 95.31 91 GLU A C 1
ATOM 701 O O . GLU A 1 91 ? -12.984 6.612 17.549 1.00 95.31 91 GLU A O 1
ATOM 706 N N . TRP A 1 92 ? -14.547 7.388 16.148 1.00 94.94 92 TRP A N 1
ATOM 707 C CA . TRP A 1 92 ? -15.682 6.895 16.931 1.00 94.94 92 TRP A CA 1
ATOM 708 C C . TRP A 1 92 ? -15.625 5.378 17.171 1.00 94.94 92 TRP A C 1
ATOM 710 O O . TRP A 1 92 ? -15.969 4.902 18.261 1.00 94.94 92 TRP A O 1
ATOM 720 N N . LEU A 1 93 ? -15.191 4.610 16.164 1.00 95.56 93 LEU A N 1
ATOM 721 C CA . LEU A 1 93 ? -15.037 3.161 16.259 1.00 95.56 93 LEU A CA 1
ATOM 722 C C . LEU A 1 93 ? -13.930 2.800 17.253 1.00 95.56 93 LEU A C 1
ATOM 724 O O . LEU A 1 93 ? -14.137 1.924 18.089 1.00 95.56 93 LEU A O 1
ATOM 728 N N . GLN A 1 94 ? -12.786 3.484 17.197 1.00 96.06 94 GLN A N 1
ATOM 729 C CA . GLN A 1 94 ? -11.629 3.242 18.071 1.00 96.06 94 GLN A CA 1
ATOM 730 C C . GLN A 1 94 ? -11.959 3.391 19.560 1.00 96.06 94 GLN A C 1
ATOM 732 O O . GLN A 1 94 ? -11.452 2.644 20.398 1.00 96.06 94 GLN A O 1
ATOM 737 N N . GLU A 1 95 ? -12.870 4.299 19.908 1.00 94.94 95 GLU A N 1
ATOM 738 C CA . GLU A 1 95 ? -13.351 4.455 21.285 1.00 94.94 95 GLU A CA 1
ATOM 739 C C . GLU A 1 95 ? -14.148 3.241 21.791 1.00 94.94 95 GLU A C 1
ATOM 741 O O . GLU A 1 95 ? -14.235 3.009 23.000 1.00 94.94 95 GLU A O 1
ATOM 746 N N . ARG A 1 96 ? -14.742 2.471 20.875 1.00 95.19 96 ARG A N 1
ATOM 747 C CA . ARG A 1 96 ? -15.734 1.421 21.157 1.00 95.19 96 ARG A CA 1
ATOM 748 C C . ARG A 1 96 ? -15.248 0.017 20.868 1.00 95.19 96 ARG A C 1
ATOM 750 O O . ARG A 1 96 ? -15.931 -0.937 21.238 1.00 95.19 96 ARG A O 1
ATOM 757 N N . VAL A 1 97 ? -14.093 -0.128 20.237 1.00 96.31 97 VAL A N 1
ATOM 758 C CA . VAL A 1 97 ? -13.488 -1.430 19.974 1.00 96.31 97 VAL A CA 1
ATOM 759 C C . VAL A 1 97 ? -12.215 -1.610 20.785 1.00 96.31 97 VAL A C 1
ATOM 761 O O . VAL A 1 97 ? -11.537 -0.652 21.157 1.00 96.31 97 VAL A O 1
ATOM 764 N N . ASP A 1 98 ? -11.919 -2.863 21.094 1.00 96.94 98 ASP A N 1
ATOM 765 C CA . ASP A 1 98 ? -10.684 -3.285 21.734 1.00 96.94 98 ASP A CA 1
ATOM 766 C C . ASP A 1 98 ? -10.002 -4.321 20.836 1.00 96.94 98 ASP A C 1
ATOM 768 O O . ASP A 1 98 ? -10.575 -5.371 20.539 1.00 96.94 98 ASP A O 1
ATOM 772 N N . LEU A 1 99 ? -8.800 -3.989 20.366 1.00 97.06 99 LEU A N 1
ATOM 773 C CA . LEU A 1 99 ? -7.961 -4.833 19.514 1.00 97.06 99 LEU A CA 1
ATOM 774 C C . LEU A 1 99 ? -6.695 -5.294 20.255 1.00 97.06 99 LEU A C 1
ATOM 776 O O . LEU A 1 99 ? -5.812 -5.888 19.634 1.00 97.06 99 LEU A O 1
ATOM 780 N N . SER A 1 100 ? -6.593 -5.049 21.565 1.00 96.44 100 SER A N 1
ATOM 781 C CA . SER A 1 100 ? -5.347 -5.190 22.337 1.00 96.44 100 SER A CA 1
ATOM 782 C C . SER A 1 100 ? -4.821 -6.623 22.407 1.00 96.44 100 SER A C 1
ATOM 784 O O . SER A 1 100 ? -3.638 -6.839 22.666 1.00 96.44 100 SER A O 1
ATOM 786 N N . GLU A 1 101 ? -5.671 -7.607 22.106 1.00 95.81 101 GLU A N 1
ATOM 787 C CA . GLU A 1 101 ? -5.325 -9.031 22.032 1.00 95.81 101 GLU A CA 1
ATOM 788 C C . GLU A 1 101 ? -5.078 -9.533 20.592 1.00 95.81 101 GLU A C 1
ATOM 790 O O . GLU A 1 101 ? -4.695 -10.687 20.392 1.00 95.81 101 GLU A O 1
ATOM 795 N N . SER A 1 102 ? -5.256 -8.676 19.580 1.00 96.88 102 SER A N 1
ATOM 796 C CA . SER A 1 102 ? -5.290 -9.056 18.163 1.00 96.88 102 SER A CA 1
ATOM 797 C C . SER A 1 102 ? -4.170 -8.412 17.344 1.00 96.88 102 SER A C 1
ATOM 799 O O . SER A 1 102 ? -4.183 -7.199 17.128 1.00 96.88 102 SER A O 1
ATOM 801 N N . PRO A 1 103 ? -3.209 -9.194 16.817 1.00 96.50 103 PRO A N 1
ATOM 802 C CA . PRO A 1 103 ? -2.318 -8.714 15.773 1.00 96.50 103 PRO A CA 1
ATOM 803 C C . PRO A 1 103 ? -3.068 -8.672 14.435 1.00 96.50 103 PRO A C 1
ATOM 805 O O . PRO A 1 103 ? -3.549 -9.703 13.954 1.00 96.50 103 PRO A O 1
ATOM 808 N N . ILE A 1 104 ? -3.144 -7.496 13.814 1.00 97.69 104 ILE A N 1
ATOM 809 C CA . ILE A 1 104 ? -3.996 -7.263 12.642 1.00 97.69 104 ILE A CA 1
ATOM 810 C C . ILE A 1 104 ? -3.215 -6.927 11.371 1.00 97.69 104 ILE A C 1
ATOM 812 O O . ILE A 1 104 ? -2.085 -6.430 11.394 1.00 97.69 104 ILE A O 1
ATOM 816 N N . LYS A 1 105 ? -3.871 -7.173 10.237 1.00 98.50 105 LYS A N 1
ATOM 817 C CA . LYS A 1 105 ? -3.638 -6.488 8.966 1.00 98.50 105 LYS A CA 1
ATOM 818 C C . LYS A 1 105 ? -4.678 -5.380 8.837 1.00 98.50 105 LYS A C 1
ATOM 820 O O . LYS A 1 105 ? -5.868 -5.681 8.886 1.00 98.50 105 LYS A O 1
ATOM 825 N N . LEU A 1 106 ? -4.236 -4.137 8.700 1.00 98.19 106 LEU A N 1
ATOM 826 C CA . LEU A 1 106 ? -5.102 -2.965 8.629 1.00 98.19 106 LEU A CA 1
ATOM 827 C C . LEU A 1 106 ? -5.082 -2.383 7.214 1.00 98.19 106 LEU A C 1
ATOM 829 O O . LEU A 1 106 ? -4.036 -1.917 6.765 1.00 98.19 106 LEU A O 1
ATOM 833 N N . ALA A 1 107 ? -6.227 -2.419 6.532 1.00 98.19 107 ALA A N 1
ATOM 834 C CA . ALA A 1 107 ? -6.457 -1.742 5.256 1.00 98.19 107 ALA A CA 1
ATOM 835 C C . ALA A 1 107 ? -7.418 -0.576 5.478 1.00 98.19 107 ALA A C 1
ATOM 837 O O . ALA A 1 107 ? -8.498 -0.779 6.034 1.00 98.19 107 ALA A O 1
ATOM 838 N N . ILE A 1 108 ? -7.069 0.622 5.015 1.00 97.38 108 ILE A N 1
ATOM 839 C CA . ILE A 1 108 ? -7.978 1.770 5.031 1.00 97.38 108 ILE A CA 1
ATOM 840 C C . ILE A 1 108 ? -7.997 2.404 3.643 1.00 97.38 108 ILE A C 1
ATOM 842 O O . ILE A 1 108 ? -6.960 2.831 3.149 1.00 97.38 108 ILE A O 1
ATOM 846 N N . HIS A 1 109 ? -9.174 2.499 3.028 1.00 95.44 109 HIS A N 1
ATOM 847 C CA . HIS A 1 109 ? -9.395 3.404 1.902 1.00 95.44 109 HIS A CA 1
ATOM 848 C C . HIS A 1 109 ? -9.728 4.776 2.462 1.00 95.44 109 HIS A C 1
ATOM 850 O O . HIS A 1 109 ? -10.820 5.007 2.994 1.00 95.44 109 HIS A O 1
ATOM 856 N N . CYS A 1 110 ? -8.735 5.652 2.403 1.00 91.38 110 CYS A N 1
ATOM 857 C CA . CYS A 1 110 ? -8.792 6.986 2.948 1.00 91.38 110 CYS A CA 1
ATOM 858 C C . CYS A 1 110 ? -9.816 7.816 2.174 1.00 91.38 110 CYS A C 1
ATOM 860 O O . CYS A 1 110 ? -9.838 7.850 0.949 1.00 91.38 110 CYS A O 1
ATOM 862 N N . MET A 1 111 ? -10.674 8.510 2.912 1.00 90.50 111 MET A N 1
ATOM 863 C CA . MET A 1 111 ? -11.499 9.567 2.345 1.00 90.50 111 MET A CA 1
ATOM 864 C C . MET A 1 111 ? -10.726 10.891 2.344 1.00 90.50 111 MET A C 1
ATOM 866 O O . MET A 1 111 ? -9.683 11.032 2.987 1.00 90.50 111 MET A O 1
ATOM 870 N N . ALA A 1 112 ? -11.259 11.898 1.652 1.00 88.56 112 ALA A N 1
ATOM 871 C CA . ALA A 1 112 ? -10.625 13.213 1.545 1.00 88.56 112 ALA A CA 1
ATOM 872 C C . ALA A 1 112 ? -10.363 13.898 2.908 1.00 88.56 112 ALA A C 1
ATOM 874 O O . ALA A 1 112 ? -9.488 14.764 2.996 1.00 88.56 112 ALA A O 1
ATOM 875 N N . ASP A 1 113 ? -11.099 13.516 3.960 1.00 89.12 113 ASP A N 1
ATOM 876 C CA . ASP A 1 113 ? -10.984 14.023 5.333 1.00 89.12 113 ASP A CA 1
ATOM 877 C C . ASP A 1 113 ? -9.976 13.255 6.212 1.00 89.12 113 ASP A C 1
ATOM 879 O O . ASP A 1 113 ? -9.785 13.617 7.373 1.00 89.12 113 ASP A O 1
ATOM 883 N N . PHE A 1 114 ? -9.296 12.230 5.680 1.00 89.75 114 PHE A N 1
ATOM 884 C CA . PHE A 1 114 ? -8.344 11.408 6.439 1.00 89.75 114 PHE A CA 1
ATOM 885 C C . PHE A 1 114 ? -7.188 12.236 7.028 1.00 89.75 114 PHE A C 1
ATOM 887 O O . PHE A 1 114 ? -6.790 12.062 8.181 1.00 89.75 114 PHE A O 1
ATOM 894 N N . GLY A 1 115 ? -6.686 13.207 6.261 1.00 87.19 115 GLY A N 1
ATOM 895 C CA . GLY A 1 115 ? -5.680 14.162 6.716 1.00 87.19 115 GLY A CA 1
ATOM 896 C C . GLY A 1 115 ? -4.322 13.521 7.009 1.00 87.19 115 GLY A C 1
ATOM 897 O O . GLY A 1 115 ? -3.492 13.379 6.120 1.00 87.19 115 GLY A O 1
ATOM 898 N N . ASN A 1 116 ? -4.043 13.195 8.269 1.00 88.94 116 ASN A N 1
ATOM 899 C CA . ASN A 1 116 ? -2.727 12.720 8.700 1.00 88.94 116 ASN A CA 1
ATOM 900 C C . ASN A 1 116 ? -2.813 11.329 9.363 1.00 88.94 116 ASN A C 1
ATOM 902 O O . ASN A 1 116 ? -3.905 10.808 9.572 1.00 88.94 116 ASN A O 1
ATOM 906 N N . LEU A 1 117 ? -1.664 10.705 9.642 1.00 93.25 117 LEU A N 1
ATOM 907 C CA . LEU A 1 117 ? -1.611 9.335 10.167 1.00 93.25 117 LEU A CA 1
ATOM 908 C C . LEU A 1 117 ? -1.963 9.205 11.661 1.00 93.25 117 LEU A C 1
ATOM 910 O O . LEU A 1 117 ? -1.947 8.087 12.169 1.00 93.25 117 LEU A O 1
ATOM 914 N N . ASP A 1 118 ? -2.290 10.293 12.363 1.00 91.81 118 ASP A N 1
ATOM 915 C CA . ASP A 1 118 ? -2.697 10.295 13.778 1.00 91.81 118 ASP A CA 1
ATOM 916 C C . ASP A 1 118 ? -3.875 9.362 14.070 1.00 91.81 118 ASP A C 1
ATOM 918 O O . ASP A 1 118 ? -3.910 8.727 15.121 1.00 91.81 118 ASP A O 1
ATOM 922 N N . VAL A 1 119 ? -4.798 9.206 13.120 1.00 93.19 119 VAL A N 1
ATOM 923 C CA . VAL A 1 119 ? -5.921 8.274 13.239 1.00 93.19 119 VAL A CA 1
ATOM 924 C C . VAL A 1 119 ? -5.440 6.840 13.446 1.00 93.19 119 VAL A C 1
ATOM 926 O O . VAL A 1 119 ? -6.131 6.055 14.074 1.00 93.19 119 VAL A O 1
ATOM 929 N N . LEU A 1 120 ? -4.241 6.466 12.996 1.00 95.38 120 LEU A N 1
ATOM 930 C CA . LEU A 1 120 ? -3.714 5.122 13.238 1.00 95.38 120 LEU A CA 1
ATOM 931 C C . LEU A 1 120 ? -3.387 4.871 14.715 1.00 95.38 120 LEU A C 1
ATOM 933 O O . LEU A 1 120 ? -3.413 3.722 15.152 1.00 95.38 120 LEU A O 1
ATOM 937 N N . ASP A 1 121 ? -3.127 5.925 15.490 1.00 94.38 121 ASP A N 1
ATOM 938 C CA . ASP A 1 121 ? -2.705 5.820 16.889 1.00 94.38 121 ASP A CA 1
ATOM 939 C C . ASP A 1 121 ? -3.852 5.414 17.825 1.00 94.38 121 ASP A C 1
ATOM 941 O O . ASP A 1 121 ? -3.600 4.955 18.940 1.00 94.38 121 ASP A O 1
ATOM 945 N N . GLY A 1 122 ? -5.103 5.553 17.375 1.00 94.25 122 GLY A N 1
ATOM 946 C CA . GLY A 1 122 ? -6.285 5.120 18.119 1.00 94.25 122 GLY A CA 1
ATOM 947 C C . GLY A 1 122 ? -6.569 3.617 18.024 1.00 94.25 122 GLY A C 1
ATOM 948 O O . GLY A 1 122 ? -7.346 3.091 18.822 1.00 94.25 122 GLY A O 1
ATOM 949 N N . PHE A 1 123 ? -5.935 2.896 17.090 1.00 94.12 123 PHE A N 1
ATOM 950 C CA . PHE A 1 123 ? -6.027 1.438 17.042 1.00 94.12 123 PHE A CA 1
ATOM 951 C C . PHE A 1 123 ? -5.093 0.823 18.086 1.00 94.12 123 PHE A C 1
ATOM 953 O O . PHE A 1 123 ? -3.911 0.596 17.835 1.00 94.12 123 PHE A O 1
ATOM 960 N N . ASP A 1 124 ? -5.646 0.512 19.257 1.00 92.62 124 ASP A N 1
ATOM 961 C CA . ASP A 1 124 ? -4.956 -0.195 20.343 1.00 92.62 124 ASP A CA 1
ATOM 962 C C . ASP A 1 124 ? -4.819 -1.695 20.027 1.00 92.62 124 ASP A C 1
ATOM 964 O O . ASP A 1 124 ? -5.345 -2.547 20.732 1.00 92.62 124 ASP A O 1
ATOM 968 N N . ALA A 1 125 ? -4.207 -2.025 18.888 1.00 96.44 125 ALA A N 1
ATOM 969 C CA . ALA A 1 125 ? -3.990 -3.400 18.459 1.00 96.44 125 ALA A CA 1
ATOM 970 C C . ALA A 1 125 ? -2.761 -4.010 19.148 1.00 96.44 125 ALA A C 1
ATOM 972 O O . ALA A 1 125 ? -1.764 -3.321 19.362 1.00 96.44 125 ALA A O 1
ATOM 973 N N . ALA A 1 126 ? -2.772 -5.328 19.389 1.00 95.88 126 ALA A N 1
ATOM 974 C CA . ALA A 1 126 ? -1.586 -6.043 19.891 1.00 95.88 126 ALA A CA 1
ATOM 975 C C . ALA A 1 126 ? -0.354 -5.844 18.983 1.00 95.88 126 ALA A C 1
ATOM 977 O O . ALA A 1 126 ? 0.792 -5.901 19.429 1.00 95.88 126 ALA A O 1
ATOM 978 N N . GLY A 1 127 ? -0.602 -5.626 17.690 1.00 96.00 127 GLY A N 1
ATOM 979 C CA . GLY A 1 127 ? 0.383 -5.230 16.695 1.00 96.00 127 GLY A CA 1
ATOM 980 C C . GLY A 1 127 ? -0.261 -5.058 15.322 1.00 96.00 127 GLY A C 1
ATOM 981 O O . GLY A 1 127 ? -1.296 -5.657 15.030 1.00 96.00 127 GLY A O 1
ATOM 982 N N . VAL A 1 128 ? 0.363 -4.260 14.460 1.00 97.25 128 VAL A N 1
ATOM 983 C CA . VAL A 1 128 ? -0.034 -4.123 13.054 1.00 97.25 128 VAL A CA 1
ATOM 984 C C . VAL A 1 128 ? 1.062 -4.755 12.211 1.00 97.25 128 VAL A C 1
ATOM 986 O O . VAL A 1 128 ? 2.171 -4.239 12.141 1.00 97.25 128 VAL A O 1
ATOM 989 N N . ASN A 1 129 ? 0.770 -5.897 11.593 1.00 97.38 129 ASN A N 1
ATOM 990 C CA . ASN A 1 129 ? 1.759 -6.648 10.810 1.00 97.38 129 ASN A CA 1
ATOM 991 C C . ASN A 1 129 ? 1.784 -6.216 9.340 1.00 97.38 129 ASN A C 1
ATOM 993 O O . ASN A 1 129 ? 2.784 -6.401 8.649 1.00 97.38 129 ASN A O 1
ATOM 997 N N . TRP A 1 130 ? 0.678 -5.650 8.867 1.00 98.12 130 TRP A N 1
ATOM 998 C CA . TRP A 1 130 ? 0.486 -5.172 7.506 1.00 98.12 130 TRP A CA 1
ATOM 999 C C . TRP A 1 130 ? -0.369 -3.915 7.588 1.00 98.12 130 TRP A C 1
ATOM 1001 O O . TRP A 1 130 ? -1.422 -3.944 8.231 1.00 98.12 130 TRP A O 1
ATOM 1011 N N . LEU A 1 131 ? 0.099 -2.831 6.982 1.00 98.00 131 LEU A N 1
ATOM 1012 C CA . LEU A 1 131 ? -0.618 -1.569 6.894 1.00 98.00 131 LEU A CA 1
ATOM 1013 C C . LEU A 1 131 ? -0.723 -1.180 5.425 1.00 98.00 131 LEU A C 1
ATOM 1015 O O . LEU A 1 131 ? 0.310 -0.975 4.789 1.00 98.00 131 LEU A O 1
ATOM 1019 N N . ALA A 1 132 ? -1.946 -1.027 4.925 1.00 97.94 132 ALA A N 1
ATOM 1020 C CA . ALA A 1 132 ? -2.184 -0.369 3.652 1.00 97.94 132 ALA A CA 1
ATOM 1021 C C . ALA A 1 132 ? -3.175 0.773 3.786 1.00 97.94 132 ALA A C 1
ATOM 1023 O O . ALA A 1 132 ? -4.227 0.645 4.416 1.00 97.94 132 ALA A O 1
ATOM 1024 N N . LEU A 1 133 ? -2.817 1.876 3.154 1.00 96.94 133 LEU A N 1
ATOM 1025 C CA . LEU A 1 133 ? -3.619 3.071 3.038 1.00 96.94 133 LEU A CA 1
ATOM 1026 C C . LEU A 1 133 ? -3.786 3.353 1.547 1.00 96.94 133 LEU A C 1
ATOM 1028 O O . LEU A 1 133 ? -2.796 3.565 0.846 1.00 96.94 133 LEU A O 1
ATOM 1032 N N . TYR A 1 134 ? -5.028 3.312 1.083 1.00 94.81 134 TYR A N 1
ATOM 1033 C CA . TYR A 1 134 ? -5.407 3.523 -0.311 1.00 94.81 134 TYR A CA 1
ATOM 1034 C C . TYR A 1 134 ? -6.086 4.880 -0.468 1.00 94.81 134 TYR A C 1
ATOM 1036 O O . TYR A 1 134 ? -6.697 5.373 0.481 1.00 94.81 134 TYR A O 1
ATOM 1044 N N . ASP A 1 135 ? -6.015 5.455 -1.666 1.00 91.00 135 ASP A N 1
ATOM 1045 C CA . ASP A 1 135 ? -6.733 6.678 -2.045 1.00 91.00 135 ASP A CA 1
ATOM 1046 C C . ASP A 1 135 ? -6.415 7.881 -1.125 1.00 91.00 135 ASP A C 1
ATOM 1048 O O . ASP A 1 135 ? -7.262 8.716 -0.806 1.00 91.00 135 ASP A O 1
ATOM 1052 N N . ILE A 1 136 ? -5.167 7.976 -0.652 1.00 89.44 136 ILE A N 1
ATOM 1053 C CA . ILE A 1 136 ? -4.751 9.053 0.255 1.00 89.44 136 ILE A CA 1
ATOM 1054 C C . ILE A 1 136 ? -4.520 10.351 -0.529 1.00 89.44 136 ILE A C 1
ATOM 1056 O O . ILE A 1 136 ? -3.444 10.574 -1.083 1.00 89.44 136 ILE A O 1
ATOM 1060 N N . ASP A 1 137 ? -5.494 11.253 -0.550 1.00 84.06 137 ASP A N 1
ATOM 1061 C CA . ASP A 1 137 ? -5.345 12.502 -1.313 1.00 84.06 137 ASP A CA 1
ATOM 1062 C C . ASP A 1 137 ? -4.517 13.579 -0.585 1.00 84.06 137 ASP A C 1
ATOM 1064 O O . ASP A 1 137 ? -3.850 14.394 -1.219 1.00 84.06 137 ASP A O 1
ATOM 1068 N N . ASN A 1 138 ? -4.542 13.605 0.754 1.00 85.56 138 ASN A N 1
ATOM 1069 C CA . ASN A 1 138 ? -4.091 14.766 1.539 1.00 85.56 138 ASN A CA 1
ATOM 1070 C C . ASN A 1 138 ? -3.122 14.428 2.683 1.00 85.56 138 ASN A C 1
ATOM 1072 O O . ASN A 1 138 ? -3.291 14.919 3.798 1.00 85.56 138 ASN A O 1
ATOM 1076 N N . LEU A 1 139 ? -2.083 13.626 2.430 1.00 90.12 139 LEU A N 1
ATOM 1077 C CA . LEU A 1 139 ? -1.132 13.241 3.479 1.00 90.12 139 LEU A CA 1
ATOM 1078 C C . LEU A 1 139 ? -0.062 14.308 3.738 1.00 90.12 139 LEU A C 1
ATOM 1080 O O . LEU A 1 139 ? 0.921 14.426 3.011 1.00 90.12 139 LEU A O 1
ATOM 1084 N N . ALA A 1 140 ? -0.216 15.074 4.816 1.00 90.62 140 ALA A N 1
ATOM 1085 C CA . ALA A 1 140 ? 0.751 16.121 5.155 1.00 90.62 140 ALA A CA 1
ATOM 1086 C C . ALA A 1 140 ? 2.048 15.582 5.792 1.00 90.62 140 ALA A C 1
ATOM 1088 O O . ALA A 1 140 ? 3.121 16.170 5.627 1.00 90.62 140 ALA A O 1
ATOM 1089 N N . THR A 1 141 ? 1.954 14.496 6.563 1.00 93.19 141 THR A N 1
ATOM 1090 C CA . THR A 1 141 ? 3.056 13.955 7.371 1.00 93.19 141 THR A CA 1
ATOM 1091 C C . THR A 1 141 ? 2.915 12.445 7.566 1.00 93.19 141 THR A C 1
ATOM 1093 O O . THR A 1 141 ? 1.800 11.956 7.732 1.00 93.19 141 THR A O 1
ATOM 1096 N N . LEU A 1 142 ? 4.041 11.720 7.589 1.00 93.50 142 LEU A N 1
ATOM 1097 C CA . LEU A 1 142 ? 4.117 10.300 7.980 1.00 93.50 142 LEU A CA 1
ATOM 1098 C C . LEU A 1 142 ? 4.313 10.112 9.495 1.00 93.50 142 LEU A C 1
ATOM 1100 O O . LEU A 1 142 ? 4.846 9.101 9.945 1.00 93.50 142 LEU A O 1
ATOM 1104 N N . ASP A 1 143 ? 3.944 11.111 10.292 1.00 93.38 143 ASP A N 1
ATOM 1105 C CA . ASP A 1 143 ? 4.104 11.072 11.741 1.00 93.38 143 ASP A CA 1
ATOM 1106 C C . ASP A 1 143 ? 2.922 10.364 12.414 1.00 93.38 143 ASP A C 1
ATOM 1108 O O . ASP A 1 143 ? 1.816 10.898 12.449 1.00 93.38 143 ASP A O 1
ATOM 1112 N N . CYS A 1 144 ? 3.166 9.175 12.959 1.00 95.06 144 CYS A N 1
ATOM 1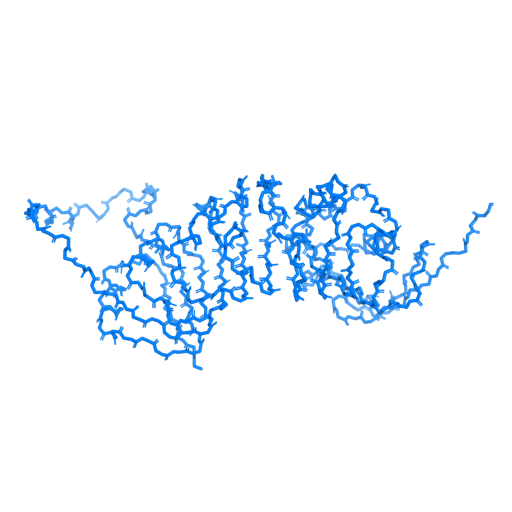113 C CA . CYS A 1 144 ? 2.256 8.481 13.866 1.00 95.06 144 CYS A CA 1
ATOM 1114 C C . CYS A 1 144 ? 3.051 7.611 14.844 1.00 95.06 144 CYS A C 1
ATOM 1116 O O . CYS A 1 144 ? 4.206 7.244 14.595 1.00 95.06 144 CYS A O 1
ATOM 1118 N N . LYS A 1 145 ? 2.445 7.261 15.976 1.00 94.50 145 LYS A N 1
ATOM 1119 C CA . LYS A 1 145 ? 3.041 6.395 16.999 1.00 94.50 145 LYS A CA 1
ATOM 1120 C C . LYS A 1 145 ? 3.479 5.046 16.429 1.00 94.50 145 LYS A C 1
ATOM 1122 O O . LYS A 1 145 ? 4.559 4.571 16.786 1.00 94.50 145 LYS A O 1
ATOM 1127 N N . LEU A 1 146 ? 2.702 4.463 15.512 1.00 94.00 146 LEU A N 1
ATOM 1128 C CA . LEU A 1 146 ? 3.052 3.188 14.873 1.00 94.00 146 LEU A CA 1
ATOM 1129 C C . LEU A 1 146 ? 4.409 3.257 14.154 1.00 94.00 146 LEU A C 1
ATOM 1131 O O . LEU A 1 146 ? 5.221 2.346 14.297 1.00 94.00 146 LEU A O 1
ATOM 1135 N N . LEU A 1 147 ? 4.679 4.345 13.427 1.00 94.81 147 LEU A N 1
ATOM 1136 C CA . LEU A 1 147 ? 5.937 4.524 12.696 1.00 94.81 147 LEU A CA 1
ATOM 1137 C C . LEU A 1 147 ? 7.077 5.066 13.578 1.00 94.81 147 LEU A C 1
ATOM 1139 O O . LEU A 1 147 ? 8.249 4.809 13.298 1.00 94.81 147 LEU A O 1
ATOM 1143 N N . ARG A 1 148 ? 6.757 5.790 14.661 1.00 94.12 148 ARG A N 1
ATOM 1144 C CA . ARG A 1 148 ? 7.743 6.378 15.586 1.00 94.12 148 ARG A CA 1
ATOM 1145 C C . ARG A 1 148 ? 8.245 5.449 16.685 1.00 94.12 148 ARG A C 1
ATOM 1147 O O . ARG A 1 148 ? 9.407 5.556 17.064 1.00 94.12 148 ARG A O 1
ATOM 1154 N N . GLU A 1 149 ? 7.374 4.634 17.269 1.00 91.12 149 GLU A N 1
ATOM 1155 C CA . GLU A 1 149 ? 7.624 3.962 18.557 1.00 91.12 149 GLU A CA 1
ATOM 1156 C C . GLU A 1 149 ? 7.375 2.454 18.501 1.00 91.12 149 GLU A C 1
ATOM 1158 O O . GLU A 1 149 ? 8.025 1.696 19.220 1.00 91.12 149 GLU A O 1
ATOM 1163 N N . GLY A 1 150 ? 6.420 2.021 17.677 1.00 82.12 150 GLY A N 1
ATOM 1164 C CA . GLY A 1 150 ? 5.982 0.632 17.626 1.00 82.12 150 GLY A CA 1
ATOM 1165 C C . GLY A 1 150 ? 6.929 -0.295 16.857 1.00 82.12 150 GLY A C 1
ATOM 1166 O O . GLY A 1 150 ? 7.798 0.158 16.104 1.00 82.12 150 GLY A O 1
ATOM 1167 N N . PRO A 1 151 ? 6.747 -1.621 16.996 1.00 91.00 151 PRO A N 1
ATOM 1168 C CA . PRO A 1 151 ? 7.276 -2.547 16.010 1.00 91.00 151 PRO A CA 1
ATOM 1169 C C . PRO A 1 151 ? 6.637 -2.212 14.658 1.00 91.00 151 PRO A C 1
ATOM 1171 O O . PRO A 1 151 ? 5.423 -2.302 14.493 1.00 91.00 151 PRO A O 1
ATOM 1174 N N . LEU A 1 152 ? 7.460 -1.805 13.693 1.00 95.62 152 LEU A N 1
ATOM 1175 C CA . LEU A 1 152 ? 6.984 -1.510 12.345 1.00 95.62 152 LEU A CA 1
ATOM 1176 C C . LEU A 1 152 ? 6.306 -2.745 11.727 1.00 95.62 152 LEU A C 1
ATOM 1178 O O . LEU A 1 152 ? 6.791 -3.864 11.947 1.00 95.62 152 LEU A O 1
ATOM 1182 N N . PRO A 1 153 ? 5.273 -2.574 10.884 1.00 96.75 153 PRO A N 1
ATOM 1183 C CA . PRO A 1 153 ? 4.686 -3.685 10.141 1.00 96.75 153 PRO A CA 1
ATOM 1184 C C . PRO A 1 153 ? 5.719 -4.333 9.209 1.00 96.75 153 PRO A C 1
ATOM 1186 O O . PRO A 1 153 ? 6.722 -3.718 8.854 1.00 96.75 153 PRO A O 1
ATOM 1189 N N . GLY A 1 154 ? 5.518 -5.601 8.843 1.00 97.81 154 GLY A N 1
ATOM 1190 C CA . GLY A 1 154 ? 6.311 -6.261 7.796 1.00 97.81 154 GLY A CA 1
ATOM 1191 C C . GLY A 1 154 ? 6.024 -5.675 6.413 1.00 97.81 154 GLY A C 1
ATOM 1192 O O . GLY A 1 154 ? 6.921 -5.617 5.574 1.00 97.81 154 GLY A O 1
ATOM 1193 N N . VAL A 1 155 ? 4.799 -5.177 6.220 1.00 98.31 155 VAL A N 1
ATOM 1194 C CA . VAL A 1 155 ? 4.340 -4.554 4.978 1.00 98.31 155 VAL A CA 1
ATOM 1195 C C . VAL A 1 155 ? 3.776 -3.163 5.233 1.00 98.31 155 VAL A C 1
ATOM 1197 O O . VAL A 1 155 ? 2.899 -2.998 6.083 1.00 98.31 155 VAL A O 1
ATOM 1200 N N . LEU A 1 156 ? 4.251 -2.190 4.462 1.00 97.88 156 LEU A N 1
ATOM 1201 C CA . LEU A 1 156 ? 3.705 -0.838 4.404 1.00 97.88 156 LEU A CA 1
ATOM 1202 C C . LEU A 1 156 ? 3.330 -0.520 2.961 1.00 97.88 156 LEU A C 1
ATOM 1204 O O . LEU A 1 156 ? 4.187 -0.588 2.085 1.00 97.88 156 LEU A O 1
ATOM 1208 N N . GLU A 1 157 ? 2.078 -0.153 2.727 1.00 97.75 157 GLU A N 1
ATOM 1209 C CA . GLU A 1 157 ? 1.553 0.219 1.418 1.00 97.75 157 GLU A CA 1
ATOM 1210 C C . GLU A 1 157 ? 0.834 1.574 1.503 1.00 97.75 157 GLU A C 1
ATOM 1212 O O . GLU A 1 157 ? -0.137 1.734 2.235 1.00 97.75 157 GLU A O 1
ATOM 1217 N N . LEU A 1 158 ? 1.350 2.569 0.787 1.00 96.19 158 LEU A N 1
ATOM 1218 C CA . LEU A 1 158 ? 0.797 3.912 0.651 1.00 96.19 158 LEU A CA 1
ATOM 1219 C C . LEU A 1 158 ? 0.470 4.123 -0.828 1.00 96.19 158 LEU A C 1
ATOM 1221 O O . LEU A 1 158 ? 1.334 4.531 -1.609 1.00 96.19 158 LEU A O 1
ATOM 1225 N N . ASP A 1 159 ? -0.756 3.782 -1.201 1.00 93.25 159 ASP A N 1
ATOM 1226 C CA . ASP A 1 159 ? -1.252 3.865 -2.569 1.00 93.25 159 ASP A CA 1
ATOM 1227 C C . ASP A 1 159 ? -2.091 5.134 -2.742 1.00 93.25 159 ASP A C 1
ATOM 1229 O O . ASP A 1 159 ? -3.053 5.381 -2.010 1.00 93.25 159 ASP A O 1
ATOM 1233 N N . SER A 1 160 ? -1.684 5.975 -3.686 1.00 89.56 160 SER A N 1
ATOM 1234 C CA . SER A 1 160 ? -2.416 7.178 -4.060 1.00 89.56 160 SER A CA 1
ATOM 1235 C C . SER A 1 160 ? -1.909 7.720 -5.392 1.00 89.56 160 SER A C 1
ATOM 1237 O O . SER A 1 160 ? -0.705 7.905 -5.594 1.00 89.56 160 SER A O 1
ATOM 1239 N N . ASP A 1 161 ? -2.854 8.040 -6.276 1.00 84.19 161 ASP A N 1
ATOM 1240 C CA . ASP A 1 161 ? -2.593 8.595 -7.607 1.00 84.19 161 ASP A CA 1
ATOM 1241 C C . ASP A 1 161 ? -2.038 10.038 -7.551 1.00 84.19 161 ASP A C 1
ATOM 1243 O O . ASP A 1 161 ? -1.421 10.509 -8.513 1.00 84.19 161 ASP A O 1
ATOM 1247 N N . ASN A 1 162 ? -2.267 10.768 -6.448 1.00 85.62 162 ASN A N 1
ATOM 1248 C CA . ASN A 1 162 ? -1.991 12.209 -6.337 1.00 85.62 162 ASN A CA 1
ATOM 1249 C C . ASN A 1 162 ? -1.321 12.620 -5.018 1.00 85.62 162 ASN A C 1
ATOM 1251 O O . ASN A 1 162 ? -1.436 13.773 -4.603 1.00 85.62 162 ASN A O 1
ATOM 1255 N N . LEU A 1 163 ? -0.608 11.702 -4.363 1.00 83.00 163 LEU A N 1
ATOM 1256 C CA . LEU A 1 163 ? -0.003 11.965 -3.060 1.00 83.00 163 LEU A CA 1
ATOM 1257 C C . LEU A 1 163 ? 1.054 13.086 -3.138 1.00 83.00 163 LEU A C 1
ATOM 1259 O O . LEU A 1 163 ? 2.119 12.878 -3.745 1.00 83.00 163 LEU A O 1
ATOM 1263 N N . PRO A 1 164 ? 0.834 14.254 -2.499 1.00 88.00 164 PRO A N 1
ATOM 1264 C CA . PRO A 1 164 ? 1.911 15.216 -2.309 1.00 88.00 164 PRO A CA 1
ATOM 1265 C C . PRO A 1 164 ? 3.001 14.585 -1.438 1.00 88.00 164 PRO A C 1
ATOM 1267 O O . PRO A 1 164 ? 2.697 13.773 -0.569 1.00 88.00 164 PRO A O 1
ATOM 1270 N N . THR A 1 165 ? 4.268 14.962 -1.635 1.00 90.50 165 THR A N 1
ATOM 1271 C CA . THR A 1 165 ? 5.374 14.430 -0.824 1.00 90.50 165 THR A CA 1
ATOM 1272 C C . THR A 1 165 ? 5.138 14.751 0.659 1.00 90.50 165 THR A C 1
ATOM 1274 O O . THR A 1 165 ? 5.221 15.925 1.045 1.00 90.50 165 THR A O 1
ATOM 1277 N N . PRO A 1 166 ? 4.843 13.750 1.509 1.00 92.56 166 PRO A N 1
ATOM 1278 C CA . PRO A 1 166 ? 4.562 13.992 2.911 1.00 92.56 166 PRO A CA 1
ATOM 1279 C C . PRO A 1 166 ? 5.855 14.359 3.635 1.00 92.56 166 PRO A C 1
ATOM 1281 O O . PRO A 1 166 ? 6.939 13.863 3.317 1.00 92.56 166 PRO A O 1
ATOM 1284 N N . LYS A 1 167 ? 5.750 15.196 4.669 1.00 93.06 167 LYS A N 1
ATOM 1285 C CA . LYS A 1 167 ? 6.883 15.429 5.569 1.00 93.06 167 LYS A CA 1
ATOM 1286 C C . LYS A 1 167 ? 7.192 14.146 6.334 1.00 93.06 167 LYS A C 1
ATOM 1288 O O . LYS A 1 167 ? 6.291 13.507 6.875 1.00 93.06 167 LYS A O 1
ATOM 1293 N N . MET A 1 168 ? 8.470 13.799 6.421 1.00 92.81 168 MET A N 1
ATOM 1294 C CA . MET A 1 168 ? 8.925 12.628 7.165 1.00 92.81 168 MET A CA 1
ATOM 1295 C C . MET A 1 168 ? 9.804 13.091 8.327 1.00 92.81 168 MET A C 1
ATOM 1297 O O . MET A 1 168 ? 10.895 13.612 8.092 1.00 92.81 168 MET A O 1
ATOM 1301 N N . PRO A 1 169 ? 9.350 12.956 9.585 1.00 93.12 169 PRO A N 1
ATOM 1302 C CA . PRO A 1 169 ? 10.205 13.229 10.731 1.00 93.12 169 PRO A CA 1
ATOM 1303 C C . PRO A 1 169 ? 11.449 12.334 10.716 1.00 93.12 169 PRO A C 1
ATOM 1305 O O . PRO A 1 169 ? 11.363 11.151 10.390 1.00 93.12 169 PRO A O 1
ATOM 1308 N N . GLU A 1 170 ? 12.596 12.866 11.146 1.00 91.81 170 GLU A N 1
ATOM 1309 C CA . GLU A 1 170 ? 13.872 12.131 11.177 1.00 91.81 170 GLU A CA 1
ATOM 1310 C C . GLU A 1 170 ? 13.762 10.785 11.910 1.00 91.81 170 GLU A C 1
ATOM 1312 O O . GLU A 1 170 ? 14.313 9.777 11.468 1.00 91.81 170 GLU A O 1
ATOM 1317 N N . GLN A 1 171 ? 13.005 10.738 13.009 1.00 93.50 171 GLN A N 1
ATOM 1318 C CA . GLN A 1 171 ? 12.760 9.504 13.755 1.00 93.50 171 GLN A CA 1
ATOM 1319 C C . GLN A 1 171 ? 12.055 8.438 12.903 1.00 93.50 171 GLN A C 1
ATOM 1321 O O . GLN A 1 171 ? 12.486 7.286 12.894 1.00 93.50 171 GLN A O 1
ATOM 1326 N N . VAL A 1 172 ? 11.021 8.827 12.151 1.00 94.06 172 VAL A N 1
ATOM 1327 C CA . VAL A 1 172 ? 10.273 7.931 11.256 1.00 94.06 172 VAL A CA 1
ATOM 1328 C C . VAL A 1 172 ? 11.179 7.428 10.135 1.00 94.06 172 VAL A C 1
ATOM 1330 O O . VAL A 1 172 ? 11.227 6.229 9.877 1.00 94.06 172 VAL A O 1
ATOM 1333 N N . ILE A 1 173 ? 11.980 8.312 9.534 1.00 92.50 173 ILE A N 1
ATOM 1334 C CA . ILE A 1 173 ? 12.959 7.946 8.497 1.00 92.50 173 ILE A CA 1
ATOM 1335 C C . ILE A 1 173 ? 13.944 6.912 9.040 1.00 92.50 173 ILE A C 1
ATOM 1337 O O . ILE A 1 173 ? 14.172 5.870 8.425 1.00 92.50 173 ILE A O 1
ATOM 1341 N N . ARG A 1 174 ? 14.520 7.167 10.220 1.00 92.19 174 ARG A N 1
ATOM 1342 C CA . ARG A 1 174 ? 15.467 6.245 10.857 1.00 92.19 174 ARG A CA 1
ATOM 1343 C C . ARG A 1 174 ? 14.836 4.883 11.117 1.00 92.19 174 ARG A C 1
ATOM 1345 O O . ARG A 1 174 ? 15.511 3.877 10.930 1.00 92.19 174 ARG A O 1
ATOM 1352 N N . HIS A 1 175 ? 13.576 4.846 11.532 1.00 93.25 175 HIS A N 1
ATOM 1353 C CA . HIS A 1 175 ? 12.858 3.597 11.748 1.00 93.25 175 HIS A CA 1
ATOM 1354 C C . HIS A 1 175 ? 12.611 2.858 10.432 1.00 93.25 175 HIS A C 1
ATOM 1356 O O . HIS A 1 175 ? 13.046 1.712 10.304 1.00 93.25 175 HIS A O 1
ATOM 1362 N N . ILE A 1 176 ? 12.022 3.525 9.433 1.00 93.75 176 ILE A N 1
ATOM 1363 C CA . ILE A 1 176 ? 11.701 2.931 8.126 1.00 93.75 176 ILE A CA 1
ATOM 1364 C C . ILE A 1 176 ? 12.950 2.360 7.447 1.00 93.75 176 ILE A C 1
ATOM 1366 O O . ILE A 1 176 ? 12.932 1.232 6.960 1.00 93.75 176 ILE A O 1
ATOM 1370 N N . THR A 1 177 ? 14.050 3.112 7.460 1.00 92.94 177 THR A N 1
ATOM 1371 C CA . THR A 1 177 ? 15.321 2.711 6.831 1.00 92.94 177 THR A CA 1
ATOM 1372 C C . THR A 1 177 ? 16.096 1.648 7.616 1.00 92.94 177 THR A C 1
ATOM 1374 O O . THR A 1 177 ? 16.990 1.023 7.063 1.00 92.94 177 THR A O 1
ATOM 1377 N N . SER A 1 178 ? 15.801 1.437 8.904 1.00 92.12 178 SER A N 1
ATOM 1378 C CA . SER A 1 178 ? 16.492 0.426 9.728 1.00 92.12 178 SER A CA 1
ATOM 1379 C C . SER A 1 178 ? 15.896 -0.977 9.623 1.00 92.12 178 SER A C 1
ATOM 1381 O O . SER A 1 178 ? 16.474 -1.935 10.138 1.00 92.12 178 SER A O 1
ATOM 1383 N N . LYS A 1 179 ? 14.727 -1.094 8.991 1.00 94.62 179 LYS A N 1
ATOM 1384 C CA . LYS A 1 179 ? 13.965 -2.330 8.899 1.00 94.62 179 LYS A CA 1
ATOM 1385 C C . LYS A 1 179 ? 14.137 -2.985 7.530 1.00 94.62 179 LYS A C 1
ATOM 1387 O O . LYS A 1 179 ? 14.166 -2.317 6.501 1.00 94.62 179 LYS A O 1
ATOM 1392 N N . HIS A 1 180 ? 14.189 -4.314 7.543 1.00 96.31 180 HIS A N 1
ATOM 1393 C CA . HIS A 1 180 ? 13.927 -5.127 6.365 1.00 96.31 180 HIS A CA 1
ATOM 1394 C C . HIS A 1 180 ? 12.412 -5.302 6.177 1.00 96.31 180 HIS A C 1
ATOM 1396 O O . HIS A 1 180 ? 11.717 -5.740 7.102 1.00 96.31 180 HIS A O 1
ATOM 1402 N N . TRP A 1 181 ? 11.914 -4.937 5.001 1.00 98.00 181 TRP A N 1
ATOM 1403 C CA . TRP A 1 181 ? 10.498 -4.983 4.646 1.00 98.00 181 TRP A CA 1
ATOM 1404 C C . TRP A 1 181 ? 10.170 -6.245 3.847 1.00 98.00 181 TRP A C 1
ATOM 1406 O O . TRP A 1 181 ? 10.876 -6.585 2.904 1.00 98.00 181 TRP A O 1
ATOM 1416 N N . GLU A 1 182 ? 9.060 -6.904 4.177 1.00 97.94 182 GLU A N 1
ATOM 1417 C CA . GLU A 1 182 ? 8.497 -7.955 3.315 1.00 97.94 182 GLU A CA 1
ATOM 1418 C C . GLU A 1 182 ? 7.915 -7.320 2.042 1.00 97.94 182 GLU A C 1
ATOM 1420 O O . GLU A 1 182 ? 8.032 -7.845 0.936 1.00 97.94 182 GLU A O 1
ATOM 1425 N N . MET A 1 183 ? 7.289 -6.152 2.190 1.00 98.19 183 MET A N 1
ATOM 1426 C CA . MET A 1 183 ? 6.836 -5.336 1.071 1.00 98.19 183 MET A CA 1
ATOM 1427 C C . MET A 1 183 ? 6.807 -3.863 1.473 1.00 98.19 183 MET A C 1
ATOM 1429 O O . MET A 1 183 ? 6.272 -3.501 2.522 1.00 98.19 183 MET A O 1
ATOM 1433 N N . LEU A 1 184 ? 7.334 -3.010 0.602 1.00 97.94 184 LEU A N 1
ATOM 1434 C CA . LEU A 1 184 ? 7.219 -1.563 0.703 1.00 97.94 184 LEU A CA 1
ATOM 1435 C C . LEU A 1 184 ? 6.542 -1.044 -0.565 1.00 97.94 184 LEU A C 1
ATOM 1437 O O . LEU A 1 184 ? 7.137 -1.079 -1.638 1.00 97.94 184 LEU A O 1
ATOM 1441 N N . GLY A 1 185 ? 5.293 -0.607 -0.447 1.00 97.38 185 GLY A N 1
ATOM 1442 C CA . GLY A 1 185 ? 4.520 0.032 -1.504 1.00 97.38 185 GLY A CA 1
ATOM 1443 C C . GLY A 1 185 ? 4.370 1.519 -1.236 1.00 97.38 185 GLY A C 1
ATOM 1444 O O . GLY A 1 185 ? 3.836 1.893 -0.201 1.00 97.38 185 GLY A O 1
ATOM 1445 N N . ILE A 1 186 ? 4.849 2.374 -2.130 1.00 96.25 186 ILE A N 1
ATOM 1446 C CA . ILE A 1 186 ? 4.860 3.830 -1.929 1.00 96.25 186 ILE A CA 1
ATOM 1447 C C . ILE A 1 186 ? 4.779 4.572 -3.260 1.00 96.25 186 ILE A C 1
ATOM 1449 O O . ILE A 1 186 ? 5.164 4.042 -4.304 1.00 96.25 186 ILE A O 1
ATOM 1453 N N . SER A 1 187 ? 4.290 5.810 -3.234 1.00 94.06 187 SER A N 1
ATOM 1454 C CA . SER A 1 187 ? 4.315 6.676 -4.413 1.00 94.06 187 SER A CA 1
ATOM 1455 C C . SER A 1 187 ? 5.742 7.020 -4.835 1.00 94.06 187 SER A C 1
ATOM 1457 O O . SER A 1 187 ? 6.674 7.031 -4.025 1.00 94.06 187 SER A O 1
ATOM 1459 N N . VAL A 1 188 ? 5.905 7.370 -6.110 1.00 92.25 188 VAL A N 1
ATOM 1460 C CA . VAL A 1 188 ? 7.180 7.841 -6.663 1.00 92.25 188 VAL A CA 1
ATOM 1461 C C . VAL A 1 188 ? 7.757 9.025 -5.874 1.00 92.25 188 VAL A C 1
ATOM 1463 O O . VAL A 1 188 ? 8.960 9.098 -5.644 1.00 92.25 188 VAL A O 1
ATOM 1466 N N . SER A 1 189 ? 6.888 9.921 -5.406 1.00 90.62 189 SER A N 1
ATOM 1467 C CA . SER A 1 189 ? 7.241 11.132 -4.666 1.00 90.62 189 SER A CA 1
ATOM 1468 C C . SER A 1 189 ? 7.750 10.817 -3.257 1.00 90.62 189 SER A C 1
ATOM 1470 O O . SER A 1 189 ? 8.727 11.410 -2.798 1.00 90.62 189 SER A O 1
ATOM 1472 N N . VAL A 1 190 ? 7.128 9.851 -2.574 1.00 92.19 190 VAL A N 1
ATOM 1473 C CA . VAL A 1 190 ? 7.600 9.322 -1.281 1.00 92.19 190 VAL A CA 1
ATOM 1474 C C . VAL A 1 190 ? 8.927 8.585 -1.459 1.00 92.19 190 VAL A C 1
ATOM 1476 O O . VAL A 1 190 ? 9.833 8.728 -0.640 1.00 92.19 190 VAL A O 1
ATOM 1479 N N . TRP A 1 191 ? 9.054 7.824 -2.544 1.00 91.88 191 TRP A N 1
ATOM 1480 C CA . TRP A 1 191 ? 10.261 7.088 -2.899 1.00 91.88 191 TRP A CA 1
ATOM 1481 C C . TRP A 1 191 ? 11.475 7.999 -3.123 1.00 91.88 191 TRP A C 1
ATOM 1483 O O . TRP A 1 191 ? 12.525 7.762 -2.525 1.00 91.88 191 TRP A O 1
ATOM 1493 N N . GLU A 1 192 ? 11.341 9.057 -3.928 1.00 90.44 192 GLU A N 1
ATOM 1494 C CA . GLU A 1 192 ? 12.426 10.015 -4.183 1.00 90.44 192 GLU A CA 1
ATOM 1495 C C . GLU A 1 192 ? 12.912 10.691 -2.891 1.00 90.44 192 GLU A C 1
ATOM 1497 O O . GLU A 1 192 ? 14.119 10.808 -2.665 1.00 90.44 192 GLU A O 1
ATOM 1502 N N . GLU A 1 193 ? 11.988 11.085 -2.010 1.00 90.62 193 GLU A N 1
ATOM 1503 C CA . GLU A 1 193 ? 12.351 11.701 -0.731 1.00 90.62 193 GLU A CA 1
ATOM 1504 C C . GLU A 1 193 ? 13.031 10.691 0.205 1.00 90.62 193 GLU A C 1
ATOM 1506 O O . GLU A 1 193 ? 14.045 11.016 0.823 1.00 90.62 193 GLU A O 1
ATOM 1511 N N . LEU A 1 194 ? 12.550 9.442 0.261 1.00 90.81 194 LEU A N 1
ATOM 1512 C CA . LEU A 1 194 ? 13.193 8.380 1.040 1.00 90.81 194 LEU A CA 1
ATOM 1513 C C . LEU A 1 194 ? 14.616 8.085 0.558 1.00 90.81 194 LEU A C 1
ATOM 1515 O O . LEU A 1 194 ? 15.499 7.943 1.400 1.00 90.81 194 LEU A O 1
ATOM 1519 N N . ILE A 1 195 ? 14.863 8.025 -0.756 1.00 90.00 195 ILE A N 1
ATOM 1520 C CA . ILE A 1 195 ? 16.218 7.860 -1.311 1.00 90.00 195 ILE A CA 1
ATOM 1521 C C . ILE A 1 195 ? 17.118 8.992 -0.844 1.00 90.00 195 ILE A C 1
ATOM 1523 O O . ILE A 1 195 ? 18.170 8.733 -0.265 1.00 90.00 195 ILE A O 1
ATOM 1527 N N . LYS A 1 196 ? 16.692 10.237 -1.068 1.00 89.50 196 LYS A N 1
ATOM 1528 C CA . LYS A 1 196 ? 17.465 11.433 -0.729 1.00 89.50 196 LYS A CA 1
ATOM 1529 C C . LYS A 1 196 ? 17.862 11.442 0.747 1.00 89.50 196 LYS A C 1
ATOM 1531 O O . LYS A 1 196 ? 19.020 11.677 1.081 1.00 89.50 196 LYS A O 1
ATOM 1536 N N . LEU A 1 197 ? 16.914 11.137 1.628 1.00 88.00 197 LEU A N 1
ATOM 1537 C CA . LEU A 1 197 ? 17.162 11.063 3.066 1.00 88.00 197 LEU A CA 1
ATOM 1538 C C . LEU A 1 197 ? 18.048 9.866 3.431 1.00 88.00 197 LEU A C 1
ATOM 1540 O O . LEU A 1 197 ? 18.902 9.959 4.310 1.00 88.00 197 LEU A O 1
ATOM 1544 N N . SER A 1 198 ? 17.879 8.732 2.754 1.00 88.12 198 SER A N 1
ATOM 1545 C CA . SER A 1 198 ? 18.721 7.556 2.968 1.00 88.12 198 SER A CA 1
ATOM 1546 C C . SER A 1 198 ? 20.174 7.817 2.564 1.00 88.12 198 SER A C 1
ATOM 1548 O O . SER A 1 198 ? 21.079 7.388 3.277 1.00 88.12 198 SER A O 1
ATOM 1550 N N . GLU A 1 199 ? 20.417 8.563 1.483 1.00 88.31 199 GLU A N 1
ATOM 1551 C CA . GLU A 1 199 ? 21.754 9.018 1.081 1.00 88.31 199 GLU A CA 1
ATOM 1552 C C . GLU A 1 199 ? 22.345 9.994 2.102 1.00 88.31 199 GLU A C 1
ATOM 1554 O O . GLU A 1 199 ? 23.487 9.816 2.528 1.00 88.31 199 GLU A O 1
ATOM 1559 N N . GLU A 1 200 ? 21.556 10.974 2.556 1.00 88.25 200 GLU A N 1
ATOM 1560 C CA . GLU A 1 200 ? 21.971 11.946 3.576 1.00 88.25 200 GLU A CA 1
ATOM 1561 C C . GLU A 1 200 ? 22.431 11.258 4.871 1.00 88.25 200 GLU A C 1
ATOM 1563 O O . GLU A 1 200 ? 23.448 11.634 5.458 1.00 88.25 200 GLU A O 1
ATOM 1568 N N . TYR A 1 201 ? 21.721 10.208 5.292 1.00 87.44 201 TYR A N 1
ATOM 1569 C CA . TYR A 1 201 ? 22.035 9.458 6.509 1.00 87.44 201 TYR A CA 1
ATOM 1570 C C . TYR A 1 201 ? 22.908 8.216 6.283 1.00 87.44 201 TYR A C 1
ATOM 1572 O O . TYR A 1 201 ? 23.163 7.487 7.247 1.00 87.44 201 TYR A O 1
ATOM 1580 N N . ASN A 1 202 ? 23.369 7.968 5.051 1.00 89.44 202 ASN A N 1
ATOM 1581 C CA . ASN A 1 202 ? 24.131 6.780 4.653 1.00 89.44 202 ASN A CA 1
ATOM 1582 C C . ASN A 1 202 ? 23.482 5.463 5.130 1.00 89.44 202 ASN A C 1
ATOM 1584 O O . ASN A 1 202 ? 24.106 4.632 5.798 1.00 89.44 202 ASN A O 1
ATOM 1588 N N . ARG A 1 203 ? 22.189 5.305 4.839 1.00 90.12 203 ARG A N 1
ATOM 1589 C CA . ARG A 1 203 ? 21.387 4.128 5.188 1.00 90.12 203 ARG A CA 1
ATOM 1590 C C . ARG A 1 203 ? 20.977 3.352 3.947 1.00 90.12 203 ARG A C 1
ATOM 1592 O O . ARG A 1 203 ? 20.919 3.900 2.849 1.00 90.12 203 ARG A O 1
ATOM 1599 N N . ILE A 1 204 ? 20.686 2.071 4.156 1.00 91.56 204 ILE A N 1
ATOM 1600 C CA . ILE A 1 204 ? 20.224 1.161 3.113 1.00 91.56 204 ILE A CA 1
ATOM 1601 C C . ILE A 1 204 ? 18.834 0.658 3.497 1.00 91.56 204 ILE A C 1
ATOM 1603 O O . ILE A 1 204 ? 18.668 0.008 4.526 1.00 91.56 204 ILE A O 1
ATOM 1607 N N . ILE A 1 205 ? 17.846 0.940 2.659 1.00 94.06 205 ILE A N 1
ATOM 1608 C CA . ILE A 1 205 ? 16.504 0.373 2.718 1.00 94.06 205 ILE A CA 1
ATOM 1609 C C . ILE A 1 205 ? 16.566 -1.014 2.082 1.00 94.06 205 ILE A C 1
ATOM 1611 O O . ILE A 1 205 ? 17.010 -1.174 0.947 1.00 94.06 205 ILE A O 1
ATOM 1615 N N . THR A 1 206 ? 16.107 -2.029 2.805 1.00 95.38 206 THR A N 1
ATOM 1616 C CA . THR A 1 206 ? 16.061 -3.402 2.289 1.00 95.38 206 THR A CA 1
ATOM 1617 C C . THR A 1 206 ? 14.612 -3.858 2.223 1.00 95.38 206 THR A C 1
ATOM 1619 O O . THR A 1 206 ? 13.896 -3.739 3.217 1.00 95.38 206 THR A O 1
ATOM 1622 N N . THR A 1 207 ? 14.173 -4.373 1.077 1.00 96.81 207 THR A N 1
ATOM 1623 C CA . THR A 1 207 ? 12.809 -4.892 0.908 1.00 96.81 207 THR A CA 1
ATOM 1624 C C . THR A 1 207 ? 12.767 -6.078 -0.049 1.00 96.81 207 THR A C 1
ATOM 1626 O O . THR A 1 207 ? 13.389 -6.030 -1.111 1.00 96.81 207 THR A O 1
ATOM 1629 N N . ASP A 1 208 ? 12.008 -7.122 0.277 1.00 97.00 208 ASP A N 1
ATOM 1630 C CA . ASP A 1 208 ? 11.809 -8.263 -0.628 1.00 97.00 208 ASP A CA 1
ATOM 1631 C C . ASP A 1 208 ? 11.040 -7.838 -1.885 1.00 97.00 208 ASP A C 1
ATOM 1633 O O . ASP A 1 208 ? 11.421 -8.176 -3.012 1.00 97.00 208 ASP A O 1
ATOM 1637 N N . VAL A 1 209 ? 9.987 -7.038 -1.687 1.00 97.56 209 VAL A N 1
ATOM 1638 C CA . VAL A 1 209 ? 9.158 -6.475 -2.755 1.00 97.56 209 VAL A CA 1
ATOM 1639 C C . VAL A 1 209 ? 9.072 -4.962 -2.603 1.00 97.56 209 VAL A C 1
ATOM 1641 O O . VAL A 1 209 ? 8.561 -4.443 -1.612 1.00 97.56 209 VAL A O 1
ATOM 1644 N N . LEU A 1 210 ? 9.546 -4.235 -3.606 1.00 97.12 210 LEU A N 1
ATOM 1645 C CA . LEU A 1 210 ? 9.299 -2.809 -3.754 1.00 97.12 210 LEU A CA 1
ATOM 1646 C C . LEU A 1 210 ? 8.161 -2.595 -4.749 1.00 97.12 210 LEU A C 1
ATOM 1648 O O . LEU A 1 210 ? 8.212 -3.076 -5.882 1.00 97.12 210 LEU A O 1
ATOM 1652 N N . ARG A 1 211 ? 7.144 -1.844 -4.340 1.00 97.56 211 ARG A N 1
ATOM 1653 C CA . ARG A 1 211 ? 6.052 -1.408 -5.200 1.00 97.56 211 ARG A CA 1
ATOM 1654 C C . ARG A 1 211 ? 6.079 0.117 -5.309 1.00 97.56 211 ARG A C 1
ATOM 1656 O O . ARG A 1 211 ? 6.044 0.811 -4.300 1.00 97.56 211 ARG A O 1
ATOM 1663 N N . VAL A 1 212 ? 6.176 0.631 -6.530 1.00 96.00 212 VAL A N 1
ATOM 1664 C CA . VAL A 1 212 ? 6.232 2.070 -6.809 1.00 96.00 212 VAL A CA 1
ATOM 1665 C C . VAL A 1 212 ? 4.985 2.478 -7.578 1.00 96.00 212 VAL A C 1
ATOM 1667 O O . VAL A 1 212 ? 4.773 2.017 -8.701 1.00 96.00 212 VAL A O 1
ATOM 1670 N N . TYR A 1 213 ? 4.183 3.349 -6.974 1.00 95.75 213 TYR A N 1
ATOM 1671 C CA . TYR A 1 213 ? 2.993 3.931 -7.591 1.00 95.75 213 TYR A CA 1
ATOM 1672 C C . TYR A 1 213 ? 3.365 5.190 -8.365 1.00 95.75 213 TYR A C 1
ATOM 1674 O O . TYR A 1 213 ? 3.970 6.118 -7.815 1.00 95.75 213 TYR A O 1
ATOM 1682 N N . LEU A 1 214 ? 3.034 5.212 -9.652 1.00 95.12 214 LEU A N 1
ATOM 1683 C CA . LEU A 1 214 ? 3.265 6.374 -10.495 1.00 95.12 214 LEU A CA 1
ATOM 1684 C C . LEU A 1 214 ? 2.152 7.415 -10.304 1.00 95.12 214 LEU A C 1
ATOM 1686 O O . LEU A 1 214 ? 0.998 7.045 -10.103 1.00 95.12 214 LEU A O 1
ATOM 1690 N N . PRO A 1 215 ? 2.479 8.712 -1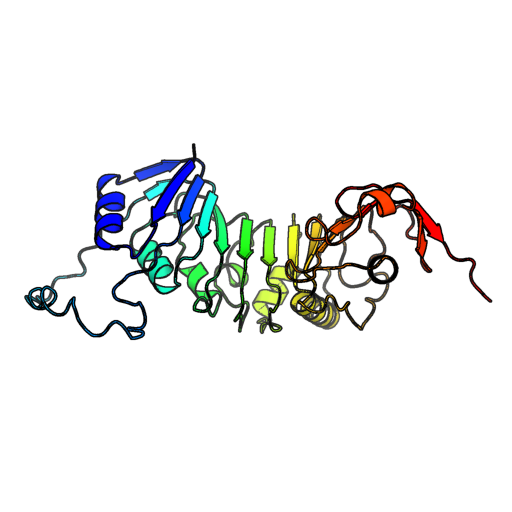0.415 1.00 93.38 215 PRO A N 1
ATOM 1691 C CA . PRO A 1 215 ? 1.502 9.792 -10.340 1.00 93.38 215 PRO A CA 1
ATOM 1692 C C . PRO A 1 215 ? 0.527 9.728 -11.520 1.00 93.38 215 PRO A C 1
ATOM 1694 O O . PRO A 1 215 ? 0.813 9.080 -12.526 1.00 93.38 215 PRO A O 1
ATOM 1697 N N . SER A 1 216 ? -0.593 10.455 -11.439 1.00 90.75 216 SER A N 1
ATOM 1698 C CA . SER A 1 216 ? -1.646 10.493 -12.475 1.00 90.75 216 SER A CA 1
ATOM 1699 C C . SER A 1 216 ? -1.158 10.735 -13.918 1.00 90.75 216 SER A C 1
ATOM 1701 O O . SER A 1 216 ? -1.772 10.247 -14.868 1.00 90.75 216 SER A O 1
ATOM 1703 N N . ASP A 1 217 ? -0.061 11.472 -14.125 1.00 90.62 217 ASP A N 1
ATOM 1704 C CA . ASP A 1 217 ? 0.520 11.692 -15.461 1.00 90.62 217 ASP A CA 1
ATOM 1705 C C . ASP A 1 217 ? 1.378 10.504 -15.960 1.00 90.62 217 ASP A C 1
ATOM 1707 O O . ASP A 1 217 ? 1.678 10.379 -17.153 1.00 90.62 217 ASP A O 1
ATOM 1711 N N . GLY A 1 218 ? 1.703 9.569 -15.069 1.00 89.75 218 GLY A N 1
ATOM 1712 C CA . GLY A 1 218 ? 2.566 8.415 -15.286 1.00 89.75 218 GLY A CA 1
ATOM 1713 C C . GLY A 1 218 ? 4.036 8.788 -15.465 1.00 89.75 218 GLY A C 1
ATOM 1714 O O . GLY A 1 218 ? 4.767 8.026 -16.099 1.00 89.75 218 GLY A O 1
ATOM 1715 N N . SER A 1 219 ? 4.449 9.962 -14.984 1.00 90.19 219 SER A N 1
ATOM 1716 C CA . SER A 1 219 ? 5.838 10.406 -15.044 1.00 90.19 219 SER A CA 1
ATOM 1717 C C . SER A 1 219 ? 6.745 9.539 -14.167 1.00 90.19 219 SER A C 1
ATOM 1719 O O . SER A 1 219 ? 6.362 9.057 -13.101 1.00 90.19 219 SER A O 1
ATOM 1721 N N . LEU A 1 220 ? 7.965 9.315 -14.655 1.00 87.31 220 LEU A N 1
ATOM 1722 C CA . LEU A 1 220 ? 9.018 8.612 -13.926 1.00 87.31 220 LEU A CA 1
ATOM 1723 C C . LEU A 1 220 ? 9.852 9.589 -13.091 1.00 87.31 220 LEU A C 1
ATOM 1725 O O . LEU A 1 220 ? 9.913 10.774 -13.437 1.00 87.31 220 LEU A O 1
ATOM 1729 N N . PRO A 1 221 ? 10.573 9.092 -12.066 1.00 83.12 221 PRO A N 1
ATOM 1730 C CA . PRO A 1 221 ? 11.594 9.873 -11.386 1.00 83.12 221 PRO A CA 1
ATOM 1731 C C . PRO A 1 221 ? 12.564 10.498 -12.380 1.00 83.12 221 PRO A C 1
ATOM 1733 O O . PRO A 1 221 ? 13.071 9.831 -13.289 1.00 83.12 221 PRO A O 1
ATOM 1736 N N . THR A 1 222 ? 12.864 11.777 -12.183 1.00 77.62 222 THR A N 1
ATOM 1737 C CA . THR A 1 222 ? 13.808 12.496 -13.055 1.00 77.62 222 THR A CA 1
ATOM 1738 C C . THR A 1 222 ? 15.257 12.108 -12.781 1.00 77.62 222 THR A C 1
ATOM 1740 O O . THR A 1 222 ? 16.096 12.178 -13.682 1.00 77.62 222 THR A O 1
ATOM 1743 N N . SER A 1 223 ? 15.558 11.678 -11.555 1.00 71.88 223 SER A N 1
ATOM 1744 C CA . SER A 1 223 ? 16.917 11.354 -11.133 1.00 71.88 223 SER A CA 1
ATOM 1745 C C . SER A 1 223 ? 17.133 9.840 -11.103 1.00 71.88 223 SER A C 1
ATOM 1747 O O . SER A 1 223 ? 16.434 9.137 -10.369 1.00 71.88 223 SER A O 1
ATOM 1749 N N . PRO A 1 224 ? 18.083 9.299 -11.889 1.00 65.38 224 PRO A N 1
ATOM 1750 C CA . PRO A 1 224 ? 18.476 7.908 -11.740 1.00 65.38 224 PRO A CA 1
ATOM 1751 C C . PRO A 1 224 ? 19.153 7.724 -10.381 1.00 65.38 224 PRO A C 1
ATOM 1753 O O . PRO A 1 224 ? 20.044 8.496 -10.021 1.00 65.38 224 PRO A O 1
ATOM 1756 N N . VAL A 1 225 ? 18.756 6.685 -9.647 1.00 66.00 225 VAL A N 1
ATOM 1757 C CA . VAL A 1 225 ? 19.482 6.273 -8.442 1.00 66.00 225 VAL A CA 1
ATOM 1758 C C . VAL A 1 225 ? 20.838 5.737 -8.888 1.00 66.00 225 VAL A C 1
ATOM 1760 O O . VAL A 1 225 ? 20.929 5.000 -9.873 1.00 66.00 225 VAL A O 1
ATOM 1763 N N . VAL A 1 226 ? 21.910 6.133 -8.203 1.00 67.62 226 VAL A N 1
ATOM 1764 C CA . VAL A 1 226 ? 23.252 5.624 -8.506 1.00 67.62 226 VAL A CA 1
ATOM 1765 C C . VAL A 1 226 ? 23.262 4.106 -8.296 1.00 67.62 226 VAL A C 1
ATOM 1767 O O . VAL A 1 226 ? 22.767 3.615 -7.287 1.00 67.62 226 VAL A O 1
ATOM 1770 N N . ILE A 1 227 ? 23.824 3.347 -9.243 1.00 62.66 227 ILE A N 1
ATOM 1771 C CA . ILE A 1 227 ? 23.973 1.887 -9.121 1.00 62.66 227 ILE A CA 1
ATOM 1772 C C . ILE A 1 227 ? 24.766 1.565 -7.843 1.00 62.66 227 ILE A C 1
ATOM 1774 O O . ILE A 1 227 ? 25.871 2.074 -7.662 1.00 62.66 227 ILE A O 1
ATOM 1778 N N . GLY A 1 228 ? 24.210 0.706 -6.982 1.00 64.25 228 GLY A N 1
ATOM 1779 C CA . GLY A 1 228 ? 24.713 0.469 -5.617 1.00 64.25 228 GLY A CA 1
ATOM 1780 C C . GLY A 1 228 ? 24.134 1.432 -4.574 1.00 64.25 228 GLY A C 1
ATOM 1781 O O . GLY A 1 228 ? 24.696 1.573 -3.491 1.00 64.25 228 GLY A O 1
ATOM 1782 N N . GLY A 1 229 ? 23.052 2.124 -4.936 1.00 71.31 229 GLY A N 1
ATOM 1783 C CA . GLY A 1 229 ? 22.376 3.122 -4.127 1.00 71.31 229 GLY A CA 1
ATOM 1784 C C . GLY A 1 229 ? 21.669 2.561 -2.893 1.00 71.31 229 GLY A C 1
ATOM 1785 O O . GLY A 1 229 ? 21.770 1.376 -2.573 1.00 71.31 229 GLY A O 1
ATOM 1786 N N . PRO A 1 230 ? 20.927 3.419 -2.185 1.00 80.94 230 PRO A N 1
ATOM 1787 C CA . PRO A 1 230 ? 20.421 3.138 -0.848 1.00 80.94 230 PRO A CA 1
ATOM 1788 C C . PRO A 1 230 ? 19.306 2.092 -0.786 1.00 80.94 230 PRO A C 1
ATOM 1790 O O . PRO A 1 230 ? 18.766 1.904 0.295 1.00 80.94 230 PRO A O 1
ATOM 1793 N N . ILE A 1 231 ? 18.920 1.422 -1.879 1.00 85.50 231 ILE A N 1
ATOM 1794 C CA . ILE A 1 231 ? 17.880 0.387 -1.838 1.00 85.50 231 ILE A CA 1
ATOM 1795 C C . ILE A 1 231 ? 18.357 -0.936 -2.419 1.00 85.50 231 ILE A C 1
ATOM 1797 O O . ILE A 1 231 ? 18.857 -1.006 -3.541 1.00 85.50 231 ILE A O 1
ATOM 1801 N N . ILE A 1 232 ? 18.093 -1.996 -1.658 1.00 91.62 232 ILE A N 1
ATOM 1802 C CA . ILE A 1 232 ? 18.275 -3.385 -2.059 1.00 91.62 232 ILE A CA 1
ATOM 1803 C C . ILE A 1 232 ? 16.896 -4.043 -2.143 1.00 91.62 232 ILE A C 1
ATOM 1805 O O . ILE A 1 232 ? 16.165 -4.102 -1.150 1.00 91.62 232 ILE A O 1
ATOM 1809 N N . THR A 1 233 ? 16.538 -4.528 -3.334 1.00 93.56 233 THR A N 1
ATOM 1810 C CA . THR A 1 233 ? 15.314 -5.303 -3.556 1.00 93.56 233 THR A CA 1
ATOM 1811 C C . THR A 1 233 ? 15.471 -6.322 -4.677 1.00 93.56 233 THR A C 1
ATOM 1813 O O . THR A 1 233 ? 16.062 -6.022 -5.716 1.00 93.56 233 THR A O 1
ATOM 1816 N N . GLY A 1 234 ? 14.920 -7.520 -4.467 1.00 92.62 234 GLY A N 1
ATOM 1817 C CA . GLY A 1 234 ? 14.883 -8.578 -5.477 1.00 92.62 234 GLY A CA 1
ATOM 1818 C C . GLY A 1 234 ? 13.693 -8.458 -6.434 1.00 92.62 234 GLY A C 1
ATOM 1819 O O . GLY A 1 234 ? 13.762 -8.952 -7.560 1.00 92.62 234 GLY A O 1
ATOM 1820 N N . THR A 1 235 ? 12.611 -7.782 -6.032 1.00 96.19 235 THR A N 1
ATOM 1821 C CA . THR A 1 235 ? 11.394 -7.638 -6.846 1.00 96.19 235 THR A CA 1
ATOM 1822 C C . THR A 1 235 ? 10.896 -6.201 -6.867 1.00 96.19 235 THR A C 1
ATOM 1824 O O . THR A 1 235 ? 10.577 -5.635 -5.829 1.00 96.19 235 THR A O 1
ATOM 1827 N N . LEU A 1 236 ? 10.737 -5.643 -8.066 1.00 96.19 236 LEU A N 1
ATOM 1828 C CA . LEU A 1 236 ? 10.179 -4.316 -8.303 1.00 96.19 236 LEU A CA 1
ATOM 1829 C C . LEU A 1 236 ? 8.872 -4.437 -9.085 1.00 96.19 236 LEU A C 1
ATOM 1831 O O . LEU A 1 236 ? 8.813 -5.073 -10.140 1.00 96.19 236 LEU A O 1
ATOM 1835 N N . SER A 1 237 ? 7.828 -3.794 -8.577 1.00 97.38 237 SER A N 1
ATOM 1836 C CA . SER A 1 237 ? 6.541 -3.632 -9.251 1.00 97.38 237 SER A CA 1
ATOM 1837 C C . SER A 1 237 ? 6.277 -2.147 -9.456 1.00 97.38 237 SER A C 1
ATOM 1839 O O . SER A 1 237 ? 6.220 -1.398 -8.487 1.00 97.38 237 SER A O 1
ATOM 1841 N N . ILE A 1 238 ? 6.142 -1.711 -10.703 1.00 96.62 238 ILE A N 1
ATOM 1842 C CA . ILE A 1 238 ? 5.812 -0.327 -11.052 1.00 96.62 238 ILE A CA 1
ATOM 1843 C C . ILE A 1 238 ? 4.358 -0.308 -11.505 1.00 96.62 238 ILE A C 1
ATOM 1845 O O . ILE A 1 238 ? 3.999 -1.011 -12.451 1.00 96.62 238 ILE A O 1
ATOM 1849 N N . LEU A 1 239 ? 3.524 0.470 -10.823 1.00 96.88 239 LEU A N 1
ATOM 1850 C CA . LEU A 1 239 ? 2.090 0.519 -11.079 1.00 96.88 239 LEU A CA 1
ATOM 1851 C C . LEU A 1 239 ? 1.739 1.853 -11.719 1.00 96.88 239 LEU A C 1
ATOM 1853 O O . LEU A 1 239 ? 2.009 2.917 -11.163 1.00 96.88 239 LEU A O 1
ATOM 1857 N N . PHE A 1 240 ? 1.122 1.785 -12.894 1.00 95.50 240 PHE A N 1
ATOM 1858 C CA . PHE A 1 240 ? 0.490 2.951 -13.492 1.00 95.50 240 PHE A CA 1
ATOM 1859 C C . PHE A 1 240 ? -0.809 3.296 -12.759 1.00 95.50 240 PHE A C 1
ATOM 1861 O O . PHE A 1 240 ? -1.538 2.381 -12.362 1.00 95.50 240 PHE A O 1
ATOM 1868 N N . PRO A 1 241 ? -1.144 4.593 -12.651 1.00 93.62 241 PRO A N 1
ATOM 1869 C CA . PRO A 1 241 ? -2.363 5.027 -11.986 1.00 93.62 241 PRO A CA 1
ATOM 1870 C C . PRO A 1 241 ? -3.594 4.494 -12.722 1.00 93.62 241 PRO A C 1
ATOM 1872 O O . PRO A 1 241 ? -3.625 4.379 -13.956 1.00 93.62 241 PRO A O 1
ATOM 1875 N N . SER A 1 242 ? -4.655 4.223 -11.966 1.00 90.69 242 SER A N 1
ATOM 1876 C CA . SER A 1 242 ? -5.913 3.684 -12.504 1.00 90.69 242 SER A CA 1
ATOM 1877 C C . SER A 1 242 ? -6.614 4.648 -13.482 1.00 90.69 242 SER A C 1
ATOM 1879 O O . SER A 1 242 ? -7.454 4.257 -14.307 1.00 90.69 242 SER A O 1
ATOM 1881 N N . THR A 1 243 ? -6.251 5.926 -13.413 1.00 91.81 243 THR A N 1
ATOM 1882 C CA . THR A 1 243 ? -6.754 7.002 -14.267 1.00 91.81 243 THR A CA 1
ATOM 1883 C C . THR A 1 243 ? -6.126 7.002 -15.665 1.00 91.81 243 THR A C 1
ATOM 1885 O O . THR A 1 243 ? -6.756 7.497 -16.609 1.00 91.81 243 THR A O 1
ATOM 1888 N N . LYS A 1 244 ? -4.943 6.392 -15.851 1.00 94.00 244 LYS A N 1
ATOM 1889 C CA . LYS A 1 244 ? -4.240 6.367 -17.141 1.00 94.00 244 LYS A CA 1
ATOM 1890 C C . LYS A 1 244 ? -4.851 5.342 -18.094 1.00 94.00 244 LYS A C 1
ATOM 1892 O O . LYS A 1 244 ? -4.686 4.135 -17.951 1.00 94.00 244 LYS A O 1
ATOM 1897 N N . GLN A 1 245 ? -5.563 5.854 -19.099 1.00 95.12 245 GLN A N 1
ATOM 1898 C CA . GLN A 1 245 ? -6.339 5.037 -20.042 1.00 95.12 245 GLN A CA 1
ATOM 1899 C C . GLN A 1 245 ? -5.495 4.320 -21.092 1.00 95.12 245 GLN A C 1
ATOM 1901 O O . GLN A 1 245 ? -5.949 3.321 -21.634 1.00 95.12 245 GLN A O 1
ATOM 1906 N N . THR A 1 246 ? -4.307 4.836 -21.403 1.00 96.06 246 THR A N 1
ATOM 1907 C CA . THR A 1 246 ? -3.431 4.266 -22.427 1.00 96.06 246 THR A CA 1
ATOM 1908 C C . THR A 1 246 ? -1.996 4.301 -21.934 1.00 96.06 246 THR A C 1
ATOM 1910 O O . THR A 1 246 ? -1.517 5.345 -21.493 1.00 96.06 246 THR A O 1
ATOM 1913 N N . VAL A 1 247 ? -1.313 3.168 -22.056 1.00 96.00 247 VAL A N 1
ATOM 1914 C CA . VAL A 1 247 ? 0.113 3.015 -21.784 1.00 96.00 247 VAL A CA 1
ATOM 1915 C C . VAL A 1 247 ? 0.805 2.594 -23.070 1.00 96.00 247 VAL A C 1
ATOM 1917 O O . VAL A 1 247 ? 0.487 1.578 -23.692 1.00 96.00 247 VAL A O 1
ATOM 1920 N N . THR A 1 248 ? 1.757 3.408 -23.496 1.00 95.50 248 THR A N 1
ATOM 1921 C CA . THR A 1 248 ? 2.518 3.182 -24.715 1.00 95.50 248 THR A CA 1
ATOM 1922 C C . THR A 1 248 ? 3.679 2.225 -24.469 1.00 95.50 248 THR A C 1
ATOM 1924 O O . THR A 1 248 ? 4.223 2.096 -23.372 1.00 95.50 248 THR A O 1
ATOM 1927 N N . ARG A 1 249 ? 4.131 1.579 -25.545 1.00 94.50 249 ARG A N 1
ATOM 1928 C CA . ARG A 1 249 ? 5.344 0.756 -25.516 1.00 94.50 249 ARG A CA 1
ATOM 1929 C C . ARG A 1 249 ? 6.584 1.558 -25.102 1.00 94.50 249 ARG A C 1
ATOM 1931 O O . ARG A 1 249 ? 7.478 0.994 -24.475 1.00 94.50 249 ARG A O 1
ATOM 1938 N N . GLN A 1 250 ? 6.646 2.835 -25.485 1.00 94.06 250 GLN A N 1
ATOM 1939 C CA . GLN A 1 250 ? 7.780 3.697 -25.161 1.00 94.06 250 GLN A CA 1
ATOM 1940 C C . GLN A 1 250 ? 7.864 3.929 -23.653 1.00 94.06 250 GLN A C 1
ATOM 1942 O O . GLN A 1 250 ? 8.915 3.680 -23.085 1.00 94.06 250 GLN A O 1
ATOM 1947 N N . GLU A 1 251 ? 6.750 4.256 -22.992 1.00 95.00 251 GLU A N 1
ATOM 1948 C CA . GLU A 1 251 ? 6.720 4.452 -21.534 1.00 95.00 251 GLU A CA 1
ATOM 1949 C C . GLU A 1 251 ? 7.172 3.198 -20.775 1.00 95.00 251 GLU A C 1
ATOM 1951 O O . GLU A 1 251 ? 7.972 3.289 -19.850 1.00 95.00 251 GLU A O 1
ATOM 1956 N N . ILE A 1 252 ? 6.737 2.009 -21.207 1.00 95.19 252 ILE A N 1
ATOM 1957 C CA . ILE A 1 252 ? 7.202 0.738 -20.623 1.00 95.19 252 ILE A CA 1
ATOM 1958 C C . ILE A 1 252 ? 8.712 0.549 -20.837 1.00 95.19 252 ILE A C 1
ATOM 1960 O O . ILE A 1 252 ? 9.419 0.089 -19.942 1.00 95.19 252 ILE A O 1
ATOM 1964 N N . THR A 1 253 ? 9.218 0.905 -22.020 1.00 93.31 253 THR A N 1
ATOM 1965 C CA . THR A 1 253 ? 10.655 0.820 -22.324 1.00 93.31 253 THR A CA 1
ATOM 1966 C C . THR A 1 253 ? 11.453 1.767 -21.428 1.00 93.31 253 THR A C 1
ATOM 1968 O O . THR A 1 253 ? 12.447 1.345 -20.839 1.00 93.31 253 THR A O 1
ATOM 1971 N N . ASP A 1 254 ? 10.979 3.002 -21.261 1.00 92.44 254 ASP A N 1
ATOM 1972 C CA . ASP A 1 254 ? 11.596 4.014 -20.403 1.00 92.44 254 ASP A CA 1
ATOM 1973 C C . ASP A 1 254 ? 11.609 3.567 -18.932 1.00 92.44 254 ASP A C 1
ATOM 1975 O O . ASP A 1 254 ? 12.600 3.776 -18.230 1.00 92.44 254 ASP A O 1
ATOM 1979 N N . MET A 1 255 ? 10.556 2.879 -18.475 1.00 93.00 255 MET A N 1
ATOM 1980 C CA . MET A 1 255 ? 10.486 2.284 -17.134 1.00 93.00 255 MET A CA 1
ATOM 1981 C C . MET A 1 255 ? 11.501 1.176 -16.930 1.00 93.00 255 MET A C 1
ATOM 1983 O O . MET A 1 255 ? 12.168 1.135 -15.897 1.00 93.00 255 MET A O 1
ATOM 1987 N N . PHE A 1 256 ? 11.634 0.281 -17.907 1.00 92.50 256 PHE A N 1
ATOM 1988 C CA . PHE A 1 256 ? 12.630 -0.778 -17.836 1.00 92.50 256 PHE A CA 1
ATOM 1989 C C . PHE A 1 256 ? 14.044 -0.201 -17.810 1.00 92.50 256 PHE A C 1
ATOM 1991 O O . PHE A 1 256 ? 14.841 -0.641 -16.987 1.00 92.50 256 PHE A O 1
ATOM 1998 N N . ASP A 1 257 ? 14.323 0.815 -18.631 1.00 90.25 257 ASP A N 1
ATOM 1999 C CA . ASP A 1 257 ? 15.600 1.536 -18.629 1.00 90.25 257 ASP A CA 1
ATOM 2000 C C . ASP A 1 257 ? 15.861 2.279 -17.308 1.00 90.25 257 ASP A C 1
ATOM 2002 O O . ASP A 1 257 ? 16.998 2.341 -16.837 1.00 90.25 257 ASP A O 1
ATOM 2006 N N . TRP A 1 258 ? 14.834 2.871 -16.696 1.00 91.12 258 TRP A N 1
ATOM 2007 C CA . TRP A 1 258 ? 14.954 3.507 -15.384 1.00 91.12 258 TRP A CA 1
ATOM 2008 C C . TRP A 1 258 ? 15.250 2.481 -14.285 1.00 91.12 258 TRP A C 1
ATOM 2010 O O . TRP A 1 258 ? 16.188 2.669 -13.505 1.00 91.12 258 TRP A O 1
ATOM 2020 N N . ALA A 1 259 ? 14.498 1.380 -14.251 1.00 91.69 259 ALA A N 1
ATOM 2021 C CA . ALA A 1 259 ? 14.650 0.322 -13.262 1.00 91.69 259 ALA A CA 1
ATOM 2022 C C . ALA A 1 259 ? 16.025 -0.353 -13.364 1.00 91.69 259 ALA A C 1
ATOM 2024 O O . ALA A 1 259 ? 16.714 -0.514 -12.360 1.00 91.69 259 ALA A O 1
ATOM 2025 N N . SER A 1 260 ? 16.482 -0.682 -14.573 1.00 88.62 260 SER A N 1
ATOM 2026 C CA . SER A 1 260 ? 17.788 -1.317 -14.779 1.00 88.62 260 SER A CA 1
ATOM 2027 C C . SER A 1 260 ? 18.975 -0.416 -14.428 1.00 88.62 260 SER A C 1
ATOM 2029 O O . SER A 1 260 ? 20.059 -0.924 -14.143 1.00 88.62 260 SER A O 1
ATOM 2031 N N . ARG A 1 261 ? 18.797 0.912 -14.447 1.00 86.69 261 ARG A N 1
ATOM 2032 C CA . ARG A 1 261 ? 19.805 1.870 -13.965 1.00 86.69 261 ARG A CA 1
ATOM 2033 C C . ARG A 1 261 ? 19.764 2.060 -12.455 1.00 86.69 261 ARG A C 1
ATOM 2035 O O . ARG A 1 261 ? 20.806 2.330 -11.874 1.00 86.69 261 ARG A O 1
ATOM 2042 N N . SER A 1 262 ? 18.588 1.935 -11.850 1.00 86.50 262 SER A N 1
ATOM 2043 C CA . SER A 1 262 ? 18.374 2.273 -10.441 1.00 86.50 262 SER A CA 1
ATOM 2044 C C . SER A 1 262 ? 18.577 1.077 -9.503 1.00 86.50 262 SER A C 1
ATOM 2046 O O . SER A 1 262 ? 18.932 1.271 -8.345 1.00 86.50 262 SER A O 1
ATOM 2048 N N . PHE A 1 263 ? 18.407 -0.157 -9.993 1.00 88.38 263 PHE A N 1
ATOM 2049 C CA . PHE A 1 263 ? 18.457 -1.374 -9.178 1.00 88.38 263 PHE A CA 1
ATOM 2050 C C . PHE A 1 263 ? 19.459 -2.389 -9.739 1.00 88.38 263 PHE A C 1
ATOM 2052 O O . PHE A 1 263 ? 19.251 -2.974 -10.802 1.00 88.38 263 PHE A O 1
ATOM 2059 N N . GLY A 1 264 ? 20.557 -2.612 -9.009 1.00 84.62 264 GLY A N 1
ATOM 2060 C CA . GLY A 1 264 ? 21.630 -3.526 -9.424 1.00 84.62 264 GLY A CA 1
ATOM 2061 C C . GLY A 1 264 ? 21.335 -5.013 -9.186 1.00 84.62 264 GLY A C 1
ATOM 2062 O O . GLY A 1 264 ? 21.825 -5.853 -9.937 1.00 84.62 264 GLY A O 1
ATOM 2063 N N . GLU A 1 265 ? 20.525 -5.331 -8.173 1.00 86.56 265 GLU A N 1
ATOM 2064 C CA . GLU A 1 265 ? 20.257 -6.705 -7.698 1.00 86.56 265 GLU A CA 1
ATOM 2065 C C . GLU A 1 265 ? 18.852 -7.210 -8.068 1.00 86.56 265 GLU A C 1
ATOM 2067 O O . GLU A 1 265 ? 18.329 -8.147 -7.473 1.00 86.56 265 GLU A O 1
ATOM 2072 N N . LEU A 1 266 ? 18.218 -6.575 -9.054 1.00 91.25 266 LEU A N 1
ATOM 2073 C CA . LEU A 1 266 ? 16.821 -6.828 -9.369 1.00 91.25 266 LEU A CA 1
ATOM 2074 C C . LEU A 1 266 ? 16.627 -8.155 -10.120 1.00 91.25 266 LEU A C 1
ATOM 2076 O O . LEU A 1 266 ? 17.060 -8.292 -11.266 1.00 91.25 266 LEU A O 1
ATOM 2080 N N . GLU A 1 267 ? 15.916 -9.100 -9.503 1.00 93.94 267 GLU A N 1
ATOM 2081 C CA . GLU A 1 267 ? 15.605 -10.415 -10.080 1.00 93.94 267 GLU A CA 1
ATOM 2082 C C . GLU A 1 267 ? 14.290 -10.408 -10.868 1.00 93.94 267 GLU A C 1
ATOM 2084 O O . GLU A 1 267 ? 14.152 -11.077 -11.897 1.00 93.94 267 GLU A O 1
ATOM 2089 N N . ASN A 1 268 ? 13.305 -9.642 -10.396 1.00 95.81 268 ASN A N 1
ATOM 2090 C CA . ASN A 1 268 ? 11.976 -9.559 -10.989 1.00 95.81 268 ASN A CA 1
ATOM 2091 C C . ASN A 1 268 ? 11.571 -8.100 -11.189 1.00 95.81 268 ASN A C 1
ATOM 2093 O O . ASN A 1 268 ? 11.608 -7.302 -10.256 1.00 95.81 268 ASN A O 1
ATOM 2097 N N . LEU A 1 269 ? 11.126 -7.770 -12.400 1.00 95.69 269 LEU A N 1
ATOM 2098 C CA . LEU A 1 269 ? 10.511 -6.486 -12.715 1.00 95.69 269 LEU A CA 1
ATOM 2099 C C . LEU A 1 269 ? 9.130 -6.713 -13.302 1.00 95.69 269 LEU A C 1
ATOM 2101 O O . LEU A 1 269 ? 8.968 -7.435 -14.287 1.00 95.69 269 LEU A O 1
ATOM 2105 N N . SER A 1 270 ? 8.142 -6.063 -12.712 1.00 96.94 270 SER A N 1
ATOM 2106 C CA . SER A 1 270 ? 6.780 -6.029 -13.220 1.00 96.94 270 SER A CA 1
ATOM 2107 C C . SER A 1 270 ? 6.340 -4.594 -13.448 1.00 96.94 270 SER A C 1
ATOM 2109 O O . SER A 1 270 ? 6.651 -3.701 -12.664 1.00 96.94 270 SER A O 1
ATOM 2111 N N . VAL A 1 271 ? 5.652 -4.387 -14.564 1.00 96.94 271 VAL A N 1
ATOM 2112 C CA . VAL A 1 271 ? 4.916 -3.164 -14.862 1.00 96.94 271 VAL A CA 1
ATOM 2113 C C . VAL A 1 271 ? 3.453 -3.549 -14.966 1.00 96.94 271 VAL A C 1
ATOM 2115 O O . VAL A 1 271 ? 3.077 -4.337 -15.839 1.00 96.94 271 VAL A O 1
ATOM 2118 N N . ASP A 1 272 ? 2.645 -3.004 -14.072 1.00 96.69 272 ASP A N 1
ATOM 2119 C CA . ASP A 1 272 ? 1.221 -3.280 -14.008 1.00 96.69 272 ASP A CA 1
ATOM 2120 C C . ASP A 1 272 ? 0.435 -2.040 -14.427 1.00 96.69 272 ASP A C 1
ATOM 2122 O O . ASP A 1 272 ? 0.738 -0.901 -14.064 1.00 96.69 272 ASP A O 1
ATOM 2126 N N . THR A 1 273 ? -0.576 -2.277 -15.249 1.00 96.19 273 THR A N 1
ATOM 2127 C CA . THR A 1 273 ? -1.456 -1.258 -15.813 1.00 96.19 273 THR A CA 1
ATOM 2128 C C . THR A 1 273 ? -2.902 -1.663 -15.579 1.00 96.19 273 THR A C 1
ATOM 2130 O O . THR A 1 273 ? -3.220 -2.839 -15.380 1.00 96.19 273 THR A O 1
ATOM 2133 N N . LYS A 1 274 ? -3.808 -0.690 -15.642 1.00 94.50 274 LYS A N 1
ATOM 2134 C CA . LYS A 1 274 ? -5.241 -0.972 -15.619 1.00 94.50 274 LYS A CA 1
ATOM 2135 C C . LYS A 1 274 ? -5.644 -1.876 -16.802 1.00 94.50 274 LYS A C 1
ATOM 2137 O O . LYS A 1 274 ? -5.124 -1.693 -17.907 1.00 94.50 274 LYS A O 1
ATOM 2142 N N . PRO A 1 275 ? -6.620 -2.790 -16.631 1.00 93.31 275 PRO A N 1
ATOM 2143 C CA . PRO A 1 275 ? -7.170 -3.565 -17.740 1.00 93.31 275 PRO A CA 1
ATOM 2144 C C . PRO A 1 275 ? -7.578 -2.685 -18.930 1.00 93.31 275 PRO A C 1
ATOM 2146 O O . PRO A 1 275 ? -8.308 -1.706 -18.772 1.00 93.31 275 PRO A O 1
ATOM 2149 N N . GLY A 1 276 ? -7.099 -3.045 -20.122 1.00 94.56 276 GLY A N 1
ATOM 2150 C CA . GLY A 1 276 ? -7.354 -2.311 -21.365 1.00 94.56 276 GLY A CA 1
ATOM 2151 C C . GLY A 1 276 ? -6.437 -1.110 -21.624 1.00 94.56 276 GLY A C 1
ATOM 2152 O O . GLY A 1 276 ? -6.490 -0.567 -22.724 1.00 94.56 276 GLY A O 1
ATOM 2153 N N . ALA A 1 277 ? -5.567 -0.725 -20.680 1.00 96.00 277 ALA A N 1
ATOM 2154 C CA . ALA A 1 277 ? -4.612 0.366 -20.899 1.00 96.00 277 ALA A CA 1
ATOM 2155 C C . ALA A 1 277 ? -3.521 0.016 -21.923 1.00 96.00 277 ALA A C 1
ATOM 2157 O O . ALA A 1 277 ? -2.924 0.897 -22.541 1.00 96.00 277 ALA A O 1
ATOM 2158 N N . ILE A 1 278 ? -3.286 -1.277 -22.136 1.00 95.94 278 ILE A N 1
ATOM 2159 C CA . ILE A 1 278 ? -2.433 -1.817 -23.188 1.00 95.94 278 ILE A CA 1
ATOM 2160 C C . ILE A 1 278 ? -3.215 -2.858 -23.988 1.00 95.94 278 ILE A C 1
ATOM 2162 O O . ILE A 1 278 ? -3.986 -3.639 -23.431 1.00 95.94 278 ILE A O 1
ATOM 2166 N N . ASP A 1 279 ? -3.000 -2.895 -25.304 1.00 94.94 279 ASP A N 1
ATOM 2167 C CA . ASP A 1 279 ? -3.482 -3.998 -26.133 1.00 94.94 279 ASP A CA 1
ATOM 2168 C C . ASP A 1 279 ? -2.677 -5.262 -25.794 1.00 94.94 279 ASP A C 1
ATOM 2170 O O . ASP A 1 279 ? -1.557 -5.464 -26.272 1.00 94.94 279 ASP A O 1
ATOM 2174 N N . GLU A 1 280 ? -3.255 -6.119 -24.954 1.00 92.56 280 GLU A N 1
ATOM 2175 C CA . GLU A 1 280 ? -2.650 -7.383 -24.532 1.00 92.56 280 GLU A CA 1
ATOM 2176 C C . GLU A 1 280 ? -2.336 -8.300 -25.721 1.00 92.56 280 GLU A C 1
ATOM 2178 O O . GLU A 1 280 ? -1.330 -9.011 -25.714 1.00 92.56 280 GLU A O 1
ATOM 2183 N N . THR A 1 281 ? -3.144 -8.260 -26.787 1.00 93.06 281 THR A N 1
ATOM 2184 C CA . THR A 1 281 ? -2.901 -9.085 -27.977 1.00 93.06 281 THR A CA 1
ATOM 2185 C C . THR A 1 281 ? -1.679 -8.598 -28.750 1.00 93.06 281 THR A C 1
ATOM 2187 O O . THR A 1 281 ? -0.872 -9.412 -29.212 1.00 93.06 281 THR A O 1
ATOM 2190 N N . ALA A 1 282 ? -1.492 -7.279 -28.846 1.00 92.75 282 ALA A N 1
ATOM 2191 C CA . ALA A 1 282 ? -0.294 -6.681 -29.420 1.00 92.75 282 ALA A CA 1
ATOM 2192 C C . ALA A 1 282 ? 0.937 -6.924 -28.534 1.00 92.75 282 ALA A C 1
ATOM 2194 O O . ALA A 1 282 ? 2.007 -7.249 -29.054 1.00 92.75 282 ALA A O 1
ATOM 2195 N N . LEU A 1 283 ? 0.781 -6.836 -27.209 1.00 93.75 283 LEU A N 1
ATOM 2196 C CA . LEU A 1 283 ? 1.840 -7.124 -26.244 1.00 93.75 283 LEU A CA 1
ATOM 2197 C C . LEU A 1 283 ? 2.337 -8.568 -26.378 1.00 93.75 283 LEU A C 1
ATOM 2199 O O . LEU A 1 283 ? 3.540 -8.777 -26.480 1.00 93.75 283 LEU A O 1
ATOM 2203 N N . VAL A 1 284 ? 1.438 -9.555 -26.461 1.00 93.69 284 VAL A N 1
ATOM 2204 C CA . VAL A 1 284 ? 1.806 -10.972 -26.644 1.00 93.69 284 VAL A CA 1
ATOM 2205 C C . VAL A 1 284 ? 2.515 -11.205 -27.980 1.00 93.69 284 VAL A C 1
ATOM 2207 O O . VAL A 1 284 ? 3.494 -11.947 -28.035 1.00 93.69 284 VAL A O 1
ATOM 2210 N N . ARG A 1 285 ? 2.059 -10.562 -29.063 1.00 94.12 285 ARG A N 1
ATOM 2211 C CA . ARG A 1 285 ? 2.692 -10.681 -30.391 1.00 94.12 285 ARG A CA 1
ATOM 2212 C C . ARG A 1 285 ? 4.060 -10.004 -30.465 1.00 94.12 285 ARG A C 1
ATOM 2214 O O . ARG A 1 285 ? 4.889 -10.411 -31.272 1.00 94.12 285 ARG A O 1
ATOM 2221 N N . SER A 1 286 ? 4.283 -8.975 -29.653 1.00 93.94 286 SER A N 1
ATOM 2222 C CA . SER A 1 286 ? 5.492 -8.156 -29.659 1.00 93.94 286 SER A CA 1
ATOM 2223 C C . SER A 1 286 ? 5.980 -7.915 -28.229 1.00 93.94 286 SER A C 1
ATOM 2225 O O . SER A 1 286 ? 6.055 -6.778 -27.767 1.00 93.94 286 SER A O 1
ATOM 2227 N N . ASN A 1 287 ? 6.358 -8.968 -27.510 1.00 94.12 287 ASN A N 1
ATOM 2228 C CA . ASN A 1 287 ? 6.786 -8.877 -26.107 1.00 94.12 287 ASN A CA 1
ATOM 2229 C C . ASN A 1 287 ? 8.293 -8.588 -25.930 1.00 94.12 287 ASN A C 1
ATOM 2231 O O . ASN A 1 287 ? 8.820 -8.764 -24.833 1.00 94.12 287 ASN A O 1
ATOM 2235 N N . GLN A 1 288 ? 9.000 -8.177 -26.993 1.00 94.38 288 GLN A N 1
ATOM 2236 C CA . GLN A 1 288 ? 10.439 -7.892 -26.952 1.00 94.38 288 GLN A CA 1
ATOM 2237 C C . GLN A 1 288 ? 10.750 -6.404 -26.753 1.00 94.38 288 GLN A C 1
ATOM 2239 O O . GLN A 1 288 ? 10.525 -5.590 -27.647 1.00 94.38 288 GLN A O 1
ATOM 2244 N N . PHE A 1 289 ? 11.355 -6.049 -25.630 1.00 91.69 289 PHE A N 1
ATOM 2245 C CA . PHE A 1 289 ? 11.804 -4.691 -25.338 1.00 91.69 289 PHE A CA 1
ATOM 2246 C C . PHE A 1 289 ? 13.317 -4.576 -25.537 1.00 91.69 289 PHE A C 1
ATOM 2248 O O . PHE A 1 289 ? 14.069 -5.525 -25.298 1.00 91.69 289 PHE A O 1
ATOM 2255 N N . VAL A 1 290 ? 13.766 -3.423 -26.030 1.00 89.88 290 VAL A N 1
ATOM 2256 C CA . VAL A 1 290 ? 15.188 -3.121 -26.205 1.00 89.88 290 VAL A CA 1
ATOM 2257 C C . VAL A 1 290 ? 15.555 -2.063 -25.179 1.00 89.88 290 VAL A C 1
ATOM 2259 O O . VAL A 1 290 ? 15.035 -0.958 -25.259 1.00 89.88 290 VAL A O 1
ATOM 2262 N N . ILE A 1 291 ? 16.437 -2.403 -24.241 1.00 87.19 291 ILE A N 1
ATOM 2263 C CA . ILE A 1 291 ? 16.905 -1.479 -23.201 1.00 87.19 291 ILE A CA 1
ATOM 2264 C C . ILE A 1 291 ? 18.409 -1.240 -23.314 1.00 87.19 291 ILE A C 1
ATOM 2266 O O . ILE A 1 291 ? 19.167 -2.034 -23.882 1.00 87.19 291 ILE A O 1
ATOM 2270 N N . THR A 1 292 ? 18.855 -0.114 -22.778 1.00 84.50 292 THR A N 1
ATOM 2271 C CA . THR A 1 292 ? 20.246 0.351 -22.848 1.00 84.50 292 THR A CA 1
ATOM 2272 C C . THR A 1 292 ? 21.153 -0.351 -21.834 1.00 84.50 292 THR A C 1
ATOM 2274 O O . THR A 1 292 ? 22.340 -0.603 -22.091 1.00 84.50 292 THR A O 1
ATOM 2277 N N . THR A 1 293 ? 20.591 -0.721 -20.684 1.00 79.12 293 THR A N 1
ATOM 2278 C CA . THR A 1 293 ? 21.307 -1.315 -19.552 1.00 79.12 293 THR A CA 1
ATOM 2279 C C . THR A 1 293 ? 20.706 -2.676 -19.231 1.00 79.12 293 THR A C 1
ATOM 2281 O O . THR A 1 293 ? 19.545 -2.777 -18.878 1.00 79.12 293 THR A O 1
ATOM 2284 N N . ALA A 1 294 ? 21.475 -3.751 -19.419 1.00 64.38 294 ALA A N 1
ATOM 2285 C CA . ALA A 1 294 ? 20.985 -5.102 -19.161 1.00 64.38 294 ALA A CA 1
ATOM 2286 C C . ALA A 1 294 ? 21.343 -5.515 -17.723 1.00 64.38 294 ALA A C 1
ATOM 2288 O O . ALA A 1 294 ? 22.542 -5.595 -17.429 1.00 64.38 294 ALA A O 1
ATOM 2289 N N . PRO A 1 295 ? 20.360 -5.782 -16.847 1.00 65.56 295 PRO A N 1
ATOM 2290 C CA . PRO A 1 295 ? 20.622 -6.423 -15.565 1.00 65.56 295 PRO A CA 1
ATOM 2291 C C . PRO A 1 295 ? 21.079 -7.875 -15.770 1.00 65.56 295 PRO A C 1
ATOM 2293 O O . PRO A 1 295 ? 20.834 -8.488 -16.813 1.00 65.56 295 PRO A O 1
ATOM 2296 N N . ILE A 1 296 ? 21.779 -8.413 -14.771 1.00 68.38 296 ILE A N 1
ATOM 2297 C CA . ILE A 1 296 ? 22.504 -9.692 -14.858 1.00 68.38 296 ILE A CA 1
ATOM 2298 C C . ILE A 1 296 ? 21.541 -10.892 -14.939 1.00 68.38 296 ILE A C 1
ATOM 2300 O O . ILE A 1 296 ? 21.855 -11.872 -15.615 1.00 68.38 296 ILE A O 1
ATOM 2304 N N . ALA A 1 297 ? 20.351 -10.801 -14.336 1.00 65.00 297 ALA A N 1
ATOM 2305 C CA . ALA A 1 297 ? 19.277 -11.783 -14.479 1.00 65.00 297 ALA A CA 1
ATOM 2306 C C . ALA A 1 297 ? 17.934 -11.169 -14.050 1.00 65.00 297 ALA A C 1
ATOM 2308 O O . ALA A 1 297 ? 17.668 -11.065 -12.862 1.00 65.00 297 ALA A O 1
ATOM 2309 N N . MET A 1 298 ? 17.087 -10.767 -15.003 1.00 84.06 298 MET A N 1
ATOM 2310 C CA . MET A 1 298 ? 15.791 -10.148 -14.698 1.00 84.06 298 MET A CA 1
ATOM 2311 C C . MET A 1 298 ? 14.651 -10.868 -15.423 1.00 84.06 298 MET A C 1
ATOM 2313 O O . MET A 1 298 ? 14.632 -10.955 -16.654 1.00 84.06 298 MET A O 1
ATOM 2317 N N . CYS A 1 299 ? 13.669 -11.367 -14.672 1.00 94.19 299 CYS A N 1
ATOM 2318 C CA . CYS A 1 299 ? 12.378 -11.759 -15.223 1.00 94.19 299 CYS A CA 1
ATOM 2319 C C . CYS A 1 299 ? 11.499 -10.514 -15.364 1.00 94.19 299 CYS A C 1
ATOM 2321 O O . CYS A 1 299 ? 11.089 -9.929 -14.366 1.00 94.19 299 CYS A O 1
ATOM 2323 N N . VAL A 1 300 ? 11.179 -10.141 -16.603 1.00 94.88 300 VAL A N 1
ATOM 2324 C CA . VAL A 1 300 ? 10.359 -8.960 -16.895 1.00 94.88 300 VAL A CA 1
ATOM 2325 C C . VAL A 1 300 ? 8.932 -9.354 -17.240 1.00 94.88 300 VAL A C 1
ATOM 2327 O O . VAL A 1 300 ? 8.708 -10.261 -18.050 1.00 94.88 300 VAL A O 1
ATOM 2330 N N . ARG A 1 301 ? 7.964 -8.673 -16.628 1.00 96.88 301 ARG A N 1
ATOM 2331 C CA . ARG A 1 301 ? 6.532 -8.873 -16.854 1.00 96.88 301 ARG A CA 1
ATOM 2332 C C . ARG A 1 301 ? 5.821 -7.550 -17.111 1.00 96.88 301 ARG A C 1
ATOM 2334 O O . ARG A 1 301 ? 6.136 -6.547 -16.484 1.00 96.88 301 ARG A O 1
ATOM 2341 N N . VAL A 1 302 ? 4.837 -7.583 -18.001 1.00 96.88 302 VAL A N 1
ATOM 2342 C CA . VAL A 1 302 ? 3.871 -6.494 -18.202 1.00 96.88 302 VAL A CA 1
ATOM 2343 C C . VAL A 1 302 ? 2.478 -7.094 -18.057 1.00 96.88 302 VAL A C 1
ATOM 2345 O O . VAL A 1 302 ? 2.160 -8.021 -18.803 1.00 96.88 302 VAL A O 1
ATOM 2348 N N . ASN A 1 303 ? 1.684 -6.642 -17.082 1.00 95.88 303 ASN A N 1
ATOM 2349 C CA . ASN A 1 303 ? 0.388 -7.245 -16.720 1.00 95.88 303 ASN A CA 1
ATOM 2350 C C . ASN A 1 303 ? 0.466 -8.784 -16.600 1.00 95.88 303 ASN A C 1
ATOM 2352 O O . ASN A 1 303 ? -0.323 -9.528 -17.184 1.00 95.88 303 ASN A O 1
ATOM 2356 N N . GLY A 1 304 ? 1.507 -9.293 -15.936 1.00 94.69 304 GLY A N 1
ATOM 2357 C CA . GLY A 1 304 ? 1.764 -10.733 -15.799 1.00 94.69 304 GLY A CA 1
ATOM 2358 C C . GLY A 1 304 ? 2.350 -11.449 -17.031 1.00 94.69 304 GLY A C 1
ATOM 2359 O O . GLY A 1 304 ? 2.912 -12.541 -16.870 1.00 94.69 304 GLY A O 1
ATOM 2360 N N . VAL A 1 305 ? 2.317 -10.852 -18.232 1.00 95.69 305 VAL A N 1
ATOM 2361 C CA . VAL A 1 305 ? 2.886 -11.426 -19.467 1.00 95.69 305 VAL A CA 1
ATOM 2362 C C . VAL A 1 305 ? 4.408 -11.348 -19.435 1.00 95.69 305 VAL A C 1
ATOM 2364 O O . VAL A 1 305 ? 4.987 -10.265 -19.358 1.00 95.69 305 VAL A O 1
ATOM 2367 N N . LYS A 1 306 ? 5.078 -12.501 -19.539 1.00 96.25 306 LYS A N 1
ATOM 2368 C CA . LYS A 1 306 ? 6.543 -12.564 -19.587 1.00 96.25 306 LYS A CA 1
ATOM 2369 C C . LYS A 1 306 ? 7.067 -11.933 -20.879 1.00 96.25 306 LYS A C 1
ATOM 2371 O O . LYS A 1 306 ? 6.688 -12.338 -21.981 1.00 96.25 306 LYS A O 1
ATOM 2376 N N . CYS A 1 307 ? 7.967 -10.974 -20.725 1.00 94.94 307 CYS A N 1
ATOM 2377 C CA . CYS A 1 307 ? 8.566 -10.216 -21.812 1.00 94.94 307 CYS A CA 1
ATOM 2378 C C . CYS A 1 307 ? 10.033 -10.606 -22.010 1.00 94.94 307 CYS A C 1
ATOM 2380 O O . CYS A 1 307 ? 10.722 -11.020 -21.075 1.00 94.94 307 CYS A O 1
ATOM 2382 N N . LEU A 1 308 ? 10.502 -10.491 -23.250 1.00 92.50 308 LEU A N 1
ATOM 2383 C CA . LEU A 1 308 ? 11.910 -10.643 -23.590 1.00 92.50 308 LEU A CA 1
ATOM 2384 C C . LEU A 1 308 ? 12.560 -9.268 -23.556 1.00 92.50 308 LEU A C 1
ATOM 2386 O O . LEU A 1 308 ? 12.032 -8.314 -24.120 1.00 92.50 308 LEU A O 1
ATOM 2390 N N . VAL A 1 309 ? 13.722 -9.168 -22.927 1.00 89.62 309 VAL A N 1
ATOM 2391 C CA . VAL A 1 309 ? 14.484 -7.925 -22.880 1.00 89.62 309 VAL A CA 1
ATOM 2392 C C . VAL A 1 309 ? 15.826 -8.158 -23.546 1.00 89.62 309 VAL A C 1
ATOM 2394 O O . VAL A 1 309 ? 16.558 -9.085 -23.209 1.00 89.62 309 VAL A O 1
ATOM 2397 N N . SER A 1 310 ? 16.117 -7.334 -24.543 1.00 89.12 310 SER A N 1
ATOM 2398 C CA . SER A 1 310 ? 17.353 -7.375 -25.316 1.00 89.12 310 SER A CA 1
ATOM 2399 C C . SER A 1 310 ? 18.118 -6.073 -25.142 1.00 89.12 310 SER A C 1
ATOM 2401 O O . SER A 1 310 ? 17.534 -5.021 -24.893 1.00 89.12 310 SER A O 1
ATOM 2403 N N . ARG A 1 311 ? 19.442 -6.144 -25.247 1.00 84.56 311 ARG A N 1
ATOM 2404 C CA . ARG A 1 311 ? 20.304 -4.982 -25.061 1.00 84.56 311 ARG A CA 1
ATOM 2405 C C . ARG A 1 311 ? 20.517 -4.265 -26.388 1.00 84.56 311 ARG A C 1
ATOM 2407 O O . ARG A 1 311 ? 20.909 -4.907 -27.363 1.00 84.56 311 ARG A O 1
ATOM 2414 N N . ALA A 1 312 ? 20.340 -2.946 -26.413 1.00 83.88 312 ALA A N 1
ATOM 2415 C CA . ALA A 1 312 ? 20.796 -2.150 -27.547 1.00 83.88 312 ALA A CA 1
ATOM 2416 C C . ALA A 1 312 ? 22.330 -2.278 -27.694 1.00 83.88 312 ALA A C 1
ATOM 2418 O O . ALA A 1 312 ? 23.048 -2.209 -26.687 1.00 83.88 312 ALA A O 1
ATOM 2419 N N . PRO A 1 313 ? 22.870 -2.461 -28.914 1.00 79.12 313 PRO A N 1
ATOM 2420 C CA . PRO A 1 313 ? 24.310 -2.384 -29.125 1.00 79.12 313 PRO A CA 1
ATOM 2421 C C . PRO A 1 313 ? 24.793 -0.995 -28.692 1.00 79.12 313 PRO A C 1
ATOM 2423 O O . PRO A 1 313 ? 24.226 0.015 -29.104 1.00 79.12 313 PRO A O 1
ATOM 2426 N N . ARG A 1 314 ? 25.823 -0.939 -27.836 1.00 72.88 314 ARG A N 1
ATOM 2427 C CA . ARG A 1 314 ? 26.440 0.336 -27.442 1.00 72.88 314 ARG A CA 1
ATOM 2428 C C . ARG A 1 314 ? 26.930 1.033 -28.713 1.00 72.88 314 ARG A C 1
ATOM 2430 O O . ARG A 1 314 ? 27.807 0.498 -29.389 1.00 72.88 314 ARG A O 1
ATOM 2437 N N . GLN A 1 315 ? 26.343 2.179 -29.046 1.00 67.00 315 GLN A N 1
ATOM 2438 C CA . GLN A 1 315 ? 26.908 3.080 -30.045 1.00 67.00 315 GLN A CA 1
ATOM 2439 C C . GLN A 1 315 ? 28.106 3.762 -29.377 1.00 67.00 315 GLN A C 1
ATOM 2441 O O . GLN A 1 315 ? 27.937 4.419 -28.350 1.00 67.00 315 GLN A O 1
ATOM 2446 N N . TRP A 1 316 ? 29.302 3.466 -29.884 1.00 49.81 316 TRP A N 1
ATOM 2447 C CA . TRP A 1 316 ? 30.571 4.037 -29.431 1.00 49.81 316 TRP A CA 1
ATOM 2448 C C . TRP A 1 316 ? 30.859 5.338 -30.170 1.00 49.81 316 TRP A C 1
ATOM 2450 O O . TRP A 1 316 ? 30.539 5.390 -31.381 1.00 49.81 316 TRP A O 1
#

Foldseek 3Di:
DEAEDEDPDAADVVVVLVVLVVQLEDADAEYEYYDHHHPVPPDPPDPPDDPPPPPDPPPDDPDDDDPPQSRAREYAYAEYEYYNYALVVLLVNLSRYAQLVYAYAYHYADDQRNAECQSVQSHNHVHHQHYAYEAHQHYAAPDYCQLQPNDHHLYYAYYHQHDDQHDYPPSSLCSQLVDEHQEYHDEQSVVVVSQVVCVVVVTAHHYQEYEYEYHQVNDHDPDQAAEVGRYAYQYYEYEYDQNQQADDPVSVLVVVQSCLRRYQNYQEYEYEYHPNNDDVVVCLVAQEHEYAHDHPHYFYYYNNHTGHYHYDDDDD

pLDDT: mean 87.37, std 14.7, range [36.56, 98.5]

Secondary structure (DSSP, 8-state):
-EEEEE-SS-B-HHHHHHHHHHHSEEE-SEEEEE---BTTTS---S--SS--SS-S-------------PPPEEEE-SEEEEES--HHHHHHHHHHEEEEEEEEEEEEE--TT--SGGGGGG--EEEEEEEEEES-----B---HHHHTSPPPSEEEE--TT----B--HHHHHHHHHSEEEEEEEEHHHHHHHHHHHHHTT--EEEEEEEEEPPTT-PPPSSPPPTT-SEEEEEEEEE--TT-----HHHHHHHHHHHHHH-SS--EEEEE--TTSS-HHHHHHT-EEEESS--SS-EEEETTEEEEEEEPP---

Sequence (316 aa):
DTLIIRSSGPFDLAVLEKTLSSFGTINAYALDLENLEDYKNMPKQGFGGLYRGLSDSFDALEDTLTPTRTPKCILNVKVLTIYATPKTTIEWLQERVDLSESPIKLAIHCMADFGNLDVLDGFDAAGVNWLALYDIDNLATLDCKLLREGPLPGVLELDSDNLPTPKMPEQVIRHITSKHWEMLGISVSVWEELIKLSEEYNRIITTDVLRVYLPSDGSLPTSPVVIGGPIITGTLSILFPSTKQTVTRQEITDMFDWASRSFGELENLSVDTKPGAIDETALVRSNQFVITTAPIAMCVRVNGVKCLVSRAPRQW